Protein AF-A0A3B8MP55-F1 (afdb_monomer)

Radius of gyration: 20.53 Å; Cα contacts (8 Å, |Δi|>4): 615; chains: 1; bounding box: 55×45×61 Å

Secondary structure (DSSP, 8-state):
------S--------PPPSEEEEEETTTTEEEEEETTEEEEEE-TT-S--EEEEETTEEEEEEEEEE--SSTTTTB---SEEEEETTEEEEEE-S--STT-SEEEPP-SS---GGGHHHHGGGS-EEEPPP-EEEEEEEEPPTT-EEEEEEEEEESPPTT-EEEEEEEEESSSEEE-SS-EE-PPTT-EEE--SS-EEEEETTEEEEEES--BS---SS-TTSPPPPTTEEEEEEEEESS-EEEEEEEEEE----

Structure (mmCIF, N/CA/C/O backbone):
data_AF-A0A3B8MP55-F1
#
_entry.id   AF-A0A3B8MP55-F1
#
loop_
_atom_site.group_PDB
_a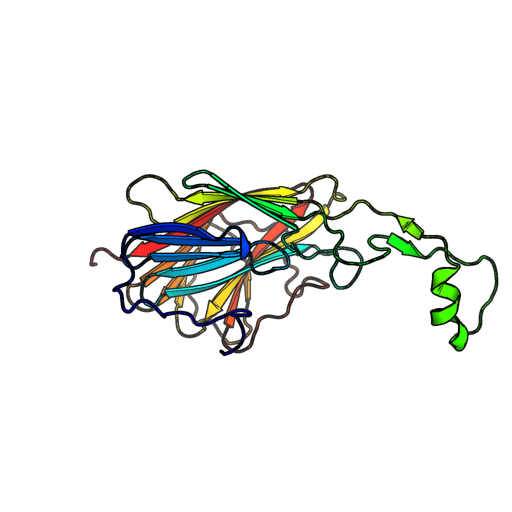tom_site.id
_atom_site.type_symbol
_atom_site.label_atom_id
_atom_site.label_alt_id
_atom_site.label_comp_id
_atom_site.label_asym_id
_atom_site.label_entity_id
_atom_site.label_seq_id
_atom_site.pdbx_PDB_ins_code
_atom_site.Cartn_x
_atom_site.Cartn_y
_atom_site.Cartn_z
_atom_site.occupancy
_atom_site.B_iso_or_equiv
_atom_site.auth_seq_id
_atom_site.auth_comp_id
_atom_site.auth_asym_id
_atom_site.auth_atom_id
_atom_site.pdbx_PDB_model_num
ATOM 1 N N . ALA A 1 1 ? 1.656 21.552 4.501 1.00 35.16 1 ALA A N 1
ATOM 2 C CA . ALA A 1 1 ? 0.431 20.866 4.037 1.00 35.16 1 ALA A CA 1
ATOM 3 C C . ALA A 1 1 ? -0.446 21.795 3.182 1.00 35.16 1 ALA A C 1
ATOM 5 O O . ALA A 1 1 ? -1.626 21.956 3.453 1.00 35.16 1 ALA A O 1
ATOM 6 N N . ALA A 1 2 ? 0.119 22.414 2.141 1.00 35.12 2 ALA A N 1
ATOM 7 C CA . ALA A 1 2 ? -0.611 23.322 1.258 1.00 35.12 2 ALA A CA 1
ATOM 8 C C . ALA A 1 2 ? -0.171 23.064 -0.186 1.00 35.12 2 ALA A C 1
ATOM 10 O O . ALA A 1 2 ? 0.899 23.517 -0.574 1.00 35.12 2 ALA A O 1
ATOM 11 N N . ALA A 1 3 ? -0.952 22.256 -0.910 1.00 35.62 3 ALA A N 1
ATOM 12 C CA . ALA A 1 3 ? -1.081 22.223 -2.375 1.00 35.62 3 ALA A CA 1
ATOM 13 C C . ALA A 1 3 ? -1.859 20.956 -2.782 1.00 35.62 3 ALA A C 1
ATOM 15 O O . ALA A 1 3 ? -1.271 19.968 -3.211 1.00 35.62 3 ALA A O 1
ATOM 16 N N . LEU A 1 4 ? -3.186 20.961 -2.616 1.00 41.56 4 LEU A N 1
ATOM 17 C CA . LEU A 1 4 ? -4.058 19.906 -3.161 1.00 41.56 4 LEU A CA 1
ATOM 18 C C . LEU A 1 4 ? -5.278 20.438 -3.926 1.00 41.56 4 LEU A C 1
ATOM 20 O O . LEU A 1 4 ? -6.100 19.647 -4.367 1.00 41.56 4 LEU A O 1
ATOM 24 N N . LEU A 1 5 ? -5.399 21.750 -4.132 1.00 41.44 5 LEU A N 1
ATOM 25 C CA . LEU A 1 5 ? -6.546 22.331 -4.828 1.00 41.44 5 LEU A CA 1
ATOM 26 C C . LEU A 1 5 ? -6.040 23.266 -5.928 1.00 41.44 5 LEU A C 1
ATOM 28 O O . LEU A 1 5 ? -5.523 24.347 -5.654 1.00 41.44 5 LEU A O 1
ATOM 32 N N . ARG A 1 6 ? -6.129 22.809 -7.180 1.00 40.88 6 ARG A N 1
ATOM 33 C CA . ARG A 1 6 ? -6.162 23.686 -8.352 1.00 40.88 6 ARG A CA 1
ATOM 34 C C . ARG A 1 6 ? -7.640 23.855 -8.702 1.00 40.88 6 ARG A C 1
ATOM 36 O O . ARG A 1 6 ? -8.302 22.845 -8.916 1.00 40.88 6 ARG A O 1
ATOM 43 N N . HIS A 1 7 ? -8.081 25.108 -8.779 1.00 41.75 7 HIS A N 1
ATOM 44 C CA . HIS A 1 7 ? -9.407 25.616 -9.169 1.00 41.75 7 HIS A CA 1
ATOM 45 C C . HIS A 1 7 ? -10.359 26.028 -8.035 1.00 41.75 7 HIS A C 1
ATOM 47 O O . HIS A 1 7 ? -10.270 25.543 -6.911 1.00 41.75 7 HIS A O 1
ATOM 53 N N . ASP A 1 8 ? -11.161 27.038 -8.385 1.00 35.78 8 ASP A N 1
ATOM 54 C CA . ASP A 1 8 ? -11.682 28.148 -7.586 1.00 35.78 8 ASP A CA 1
ATOM 55 C C . ASP A 1 8 ? -12.342 27.794 -6.249 1.00 35.78 8 ASP A C 1
ATOM 57 O O . ASP A 1 8 ? -13.197 26.916 -6.145 1.00 35.78 8 ASP A O 1
ATOM 61 N N . LEU A 1 9 ? -11.957 28.553 -5.217 1.00 43.22 9 LEU A N 1
ATOM 62 C CA . LEU A 1 9 ? -12.582 28.576 -3.895 1.00 43.22 9 LEU A CA 1
ATOM 63 C C . LEU A 1 9 ? -13.910 29.347 -3.946 1.00 43.22 9 LEU A C 1
ATOM 65 O O . LEU A 1 9 ? -14.089 30.329 -3.227 1.00 43.22 9 LEU A O 1
ATOM 69 N N . ASP A 1 10 ? -14.851 28.907 -4.775 1.00 41.44 10 ASP A N 1
ATOM 70 C CA . ASP A 1 10 ? -16.229 29.360 -4.641 1.00 41.44 10 ASP A CA 1
ATOM 71 C C . ASP A 1 10 ? -16.877 28.593 -3.484 1.00 41.44 10 ASP A C 1
ATOM 73 O O . ASP A 1 10 ? -17.177 27.405 -3.574 1.00 41.44 10 ASP A O 1
ATOM 77 N N . ALA A 1 11 ? -17.022 29.309 -2.366 1.00 43.81 11 ALA A N 1
ATOM 78 C CA . ALA A 1 11 ? -17.691 28.917 -1.130 1.00 43.81 11 ALA A CA 1
ATOM 79 C C . ALA A 1 11 ? -17.239 27.565 -0.540 1.00 43.81 11 ALA A C 1
ATOM 81 O O . ALA A 1 11 ? -17.814 26.507 -0.797 1.00 43.81 11 ALA A O 1
ATOM 82 N N . VAL A 1 12 ? -16.282 27.615 0.395 1.00 48.47 12 VAL A N 1
ATOM 83 C CA . VAL A 1 12 ? -16.170 26.564 1.417 1.00 48.47 12 VAL A CA 1
ATOM 84 C C . VAL A 1 12 ? -17.489 26.569 2.187 1.00 48.47 12 VAL A C 1
ATOM 86 O O . VAL A 1 12 ? -17.716 27.436 3.030 1.00 48.47 12 VAL A O 1
ATOM 89 N N . ALA A 1 13 ? -18.390 25.649 1.850 1.00 49.28 13 ALA A N 1
ATOM 90 C CA . ALA A 1 13 ? -19.622 25.458 2.591 1.00 49.28 13 ALA A CA 1
ATOM 91 C C . ALA A 1 13 ? -19.252 25.170 4.052 1.00 49.28 13 ALA A C 1
ATOM 93 O O . ALA A 1 13 ? -18.643 24.145 4.360 1.00 49.28 13 ALA A O 1
ATOM 94 N N . SER A 1 14 ? -19.585 26.098 4.949 1.00 50.25 14 SER A N 1
ATOM 95 C CA . SER A 1 14 ? -19.507 25.907 6.393 1.00 50.25 14 SER A CA 1
ATOM 96 C C . SER A 1 14 ? -20.616 24.937 6.806 1.00 50.25 14 SER A C 1
ATOM 98 O O . SER A 1 14 ? -21.701 25.350 7.209 1.00 50.25 14 SER A O 1
ATOM 100 N N . GLY A 1 15 ? -20.370 23.646 6.614 1.00 59.34 15 GLY A N 1
ATOM 101 C CA . GLY A 1 15 ? -21.237 22.559 7.045 1.00 59.34 15 GLY A CA 1
ATOM 102 C C . GLY A 1 15 ? -20.431 21.553 7.854 1.00 59.34 15 GLY A C 1
ATOM 103 O O . GLY A 1 15 ? -19.263 21.302 7.555 1.00 59.34 15 GLY A O 1
ATOM 104 N N . GLU A 1 16 ? -21.048 20.999 8.891 1.00 74.81 16 GLU A N 1
ATOM 105 C CA . GLU A 1 16 ? -20.493 19.866 9.627 1.00 74.81 16 GLU A CA 1
ATOM 106 C C . GLU A 1 16 ? -20.315 18.686 8.659 1.00 74.81 16 GLU A C 1
ATOM 108 O O . GLU A 1 16 ? -21.209 18.375 7.867 1.00 74.81 16 GLU A O 1
ATOM 113 N N . VAL A 1 17 ? -19.131 18.070 8.654 1.00 76.62 17 VAL A N 1
ATOM 114 C CA . VAL A 1 17 ? -18.869 16.906 7.799 1.00 76.62 17 VAL A CA 1
ATOM 115 C C . VAL A 1 17 ? -19.673 15.730 8.362 1.00 76.62 17 VAL A C 1
ATOM 117 O O . VAL A 1 17 ? -19.474 15.409 9.532 1.00 76.62 17 VAL A O 1
ATOM 120 N N . PRO A 1 18 ? -20.548 15.072 7.575 1.00 89.06 18 PRO A N 1
ATOM 121 C CA . PRO A 1 18 ? -21.346 13.955 8.073 1.00 89.06 18 PRO A CA 1
ATOM 122 C C . PRO A 1 18 ? -20.466 12.837 8.631 1.00 89.06 18 PRO A C 1
ATOM 124 O O . PRO A 1 18 ? -19.437 12.518 8.041 1.00 89.06 18 PRO A O 1
ATOM 127 N N . ASP A 1 19 ? -20.887 12.198 9.721 1.00 89.25 19 ASP A N 1
ATOM 128 C CA . ASP A 1 19 ? -20.151 11.076 10.322 1.00 89.25 19 ASP A CA 1
ATOM 129 C C . ASP A 1 19 ? -20.327 9.743 9.589 1.00 89.25 19 ASP A C 1
ATOM 131 O O . ASP A 1 19 ? -19.601 8.787 9.857 1.00 89.25 19 ASP A O 1
ATOM 135 N N . ASP A 1 20 ? -21.239 9.678 8.625 1.00 93.25 20 ASP A N 1
ATOM 136 C CA . ASP A 1 20 ? -21.437 8.515 7.771 1.00 93.25 20 ASP A CA 1
ATOM 137 C C . ASP A 1 20 ? -21.605 8.963 6.319 1.00 93.25 20 ASP A C 1
ATOM 139 O O . ASP A 1 20 ? -22.575 9.640 5.973 1.00 93.25 20 ASP A O 1
ATOM 143 N N . PHE A 1 21 ? -20.630 8.625 5.474 1.00 94.50 21 PHE A N 1
ATOM 144 C CA . PHE A 1 21 ? -20.751 8.770 4.027 1.00 94.50 21 PHE A CA 1
ATOM 145 C C . PHE A 1 21 ? -19.746 7.895 3.275 1.00 94.50 21 PHE A C 1
ATOM 147 O O . PHE A 1 21 ? -18.652 7.609 3.758 1.00 94.50 21 PHE A O 1
ATOM 154 N N . SER A 1 22 ? -20.083 7.568 2.029 1.00 95.94 22 SER A N 1
ATOM 155 C CA . SER A 1 22 ? -19.157 7.067 1.013 1.00 95.94 22 SER A CA 1
ATOM 156 C C . SER A 1 22 ? -19.317 7.936 -0.226 1.00 95.94 22 SER A C 1
ATOM 158 O O . SER A 1 22 ? -20.435 8.167 -0.692 1.00 95.94 22 SER A O 1
ATOM 160 N N . ARG A 1 23 ? -18.218 8.509 -0.719 1.00 96.31 23 ARG A N 1
ATOM 161 C CA . ARG A 1 23 ? -18.253 9.446 -1.842 1.00 96.31 23 ARG A CA 1
ATOM 162 C C . ARG A 1 23 ? -17.047 9.282 -2.745 1.00 96.31 23 ARG A C 1
ATOM 164 O O . ARG A 1 23 ? -15.905 9.451 -2.320 1.00 96.31 23 ARG A O 1
ATOM 171 N N . PHE A 1 24 ? -17.322 9.023 -4.018 1.00 97.38 24 PHE A N 1
ATOM 172 C CA . PHE A 1 24 ? -16.324 9.058 -5.074 1.00 97.38 24 PHE A CA 1
ATOM 173 C C . PHE A 1 24 ? -16.272 10.445 -5.719 1.00 97.38 24 PHE A C 1
ATOM 175 O O . PHE A 1 24 ? -17.269 10.967 -6.218 1.00 97.38 24 PHE A O 1
ATOM 182 N N . TYR A 1 25 ? -15.089 11.047 -5.704 1.00 95.81 25 TYR A N 1
ATOM 183 C CA . TYR A 1 25 ? -14.774 12.293 -6.387 1.00 95.81 25 TYR A CA 1
ATOM 184 C C . TYR A 1 25 ? -14.104 11.948 -7.716 1.00 95.81 25 TYR A C 1
ATOM 186 O O . TYR A 1 25 ? -12.879 11.874 -7.802 1.00 95.81 25 TYR A O 1
ATOM 194 N N . SER A 1 26 ? -14.916 11.713 -8.749 1.00 93.38 26 SER A N 1
ATOM 195 C CA . SER A 1 26 ? -14.463 11.192 -10.047 1.00 93.38 26 SER A CA 1
ATOM 196 C C . SER A 1 26 ? -13.405 12.060 -10.729 1.00 93.38 26 SER A C 1
ATOM 198 O O . SER A 1 26 ? -12.450 11.526 -11.283 1.00 93.38 26 SER A O 1
ATOM 200 N N . VAL A 1 27 ? -13.526 13.388 -10.628 1.00 91.94 27 VAL A N 1
ATOM 201 C CA . VAL A 1 27 ? -12.556 14.348 -11.188 1.00 91.94 27 VAL A CA 1
ATOM 202 C C . VAL A 1 27 ? -11.197 14.245 -10.496 1.00 91.94 27 VAL A C 1
ATOM 204 O O . VAL A 1 27 ? -10.163 14.330 -11.146 1.00 91.94 27 VAL A O 1
ATOM 207 N N . ASN A 1 28 ? -11.184 14.057 -9.175 1.00 91.94 28 ASN A N 1
ATOM 208 C CA . ASN A 1 28 ? -9.944 13.940 -8.407 1.00 91.94 28 ASN A CA 1
ATOM 209 C C . ASN A 1 28 ? -9.414 12.507 -8.345 1.00 91.94 28 ASN A C 1
ATOM 211 O O . ASN A 1 28 ? -8.327 12.312 -7.808 1.00 91.94 28 ASN A O 1
ATOM 215 N N . LYS A 1 29 ? -10.191 11.529 -8.831 1.00 95.44 29 LYS A N 1
ATOM 216 C CA . LYS A 1 29 ? -9.937 10.094 -8.678 1.00 95.44 29 LYS A CA 1
ATOM 217 C C . LYS A 1 29 ? -9.644 9.745 -7.216 1.00 95.44 29 LYS A C 1
ATOM 219 O O . LYS A 1 29 ? -8.618 9.166 -6.891 1.00 95.44 29 LYS A O 1
ATOM 224 N N . ILE A 1 30 ? -10.540 10.139 -6.313 1.00 96.94 30 ILE A N 1
ATOM 225 C CA . ILE A 1 30 ? -10.428 9.840 -4.879 1.00 96.94 30 ILE A CA 1
ATOM 226 C C . ILE A 1 30 ? -11.747 9.263 -4.385 1.00 96.94 30 ILE A C 1
ATOM 228 O O . ILE A 1 30 ? -12.802 9.854 -4.612 1.00 96.94 30 ILE A O 1
ATOM 232 N N . TRP A 1 31 ? -11.687 8.160 -3.648 1.00 98.19 31 TRP A N 1
ATOM 233 C CA . TRP A 1 31 ? -12.833 7.612 -2.933 1.00 98.19 31 TRP A CA 1
ATOM 234 C C . TRP A 1 31 ? -12.661 7.837 -1.434 1.00 98.19 31 TRP A C 1
ATOM 236 O O . TRP A 1 31 ? -11.656 7.443 -0.846 1.00 98.19 31 TRP A O 1
ATOM 246 N N . ARG A 1 32 ? -13.618 8.535 -0.817 1.00 97.44 32 ARG A N 1
ATOM 247 C CA . ARG A 1 32 ? -13.625 8.791 0.624 1.00 97.44 32 ARG A CA 1
ATOM 248 C C . ARG A 1 32 ? -14.767 8.068 1.297 1.00 97.44 32 ARG A C 1
ATOM 250 O O . ARG A 1 32 ? -15.905 8.159 0.845 1.00 97.44 32 ARG A O 1
ATOM 257 N N . VAL A 1 33 ? -14.451 7.452 2.425 1.00 96.81 33 VAL A N 1
ATOM 258 C CA . VAL A 1 33 ? -15.403 6.738 3.268 1.00 96.81 33 VAL A CA 1
ATOM 259 C C . VAL A 1 33 ? -15.242 7.222 4.701 1.00 96.81 33 VAL A C 1
ATOM 261 O O . VAL A 1 33 ? -14.124 7.301 5.211 1.00 96.81 33 VAL A O 1
ATOM 264 N N . ARG A 1 34 ? -16.356 7.532 5.360 1.00 95.00 34 ARG A N 1
ATOM 265 C CA . ARG A 1 34 ? -16.420 7.830 6.790 1.00 95.00 34 ARG A CA 1
ATOM 266 C C . ARG A 1 34 ? -17.495 6.974 7.451 1.00 95.00 34 ARG A C 1
ATOM 268 O O . ARG A 1 34 ? -18.590 6.828 6.906 1.00 95.00 34 ARG A O 1
ATOM 275 N N . ARG A 1 35 ? -17.148 6.389 8.599 1.00 93.38 35 ARG A N 1
ATOM 276 C CA . ARG A 1 35 ? -18.006 5.573 9.471 1.00 93.38 35 ARG A CA 1
ATOM 277 C C . ARG A 1 35 ? -17.665 5.909 10.929 1.00 93.38 35 ARG A C 1
ATOM 279 O O . ARG A 1 35 ? -16.833 5.246 11.549 1.00 93.38 35 ARG A O 1
ATOM 286 N N . GLY A 1 36 ? -18.255 6.976 11.462 1.00 91.19 36 GLY A N 1
ATOM 287 C CA . GLY A 1 36 ? -17.963 7.511 12.794 1.00 91.19 36 GLY A CA 1
ATOM 288 C C . GLY A 1 36 ? -16.483 7.900 12.950 1.00 91.19 36 GLY A C 1
ATOM 289 O O . GLY A 1 36 ? -16.013 8.784 12.228 1.00 91.19 36 GLY A O 1
ATOM 290 N N . PRO A 1 37 ? -15.718 7.257 13.858 1.00 90.25 37 PRO A N 1
ATOM 291 C CA . PRO A 1 37 ? -14.300 7.566 14.062 1.00 90.25 37 PRO A CA 1
ATOM 292 C C . PRO A 1 37 ? -13.405 7.112 12.902 1.00 90.25 37 PRO A C 1
ATOM 294 O O . PRO A 1 37 ? -12.255 7.548 12.823 1.00 90.25 37 PRO A O 1
ATOM 297 N N . VAL A 1 38 ? -13.914 6.250 12.013 1.00 94.69 38 VAL A N 1
ATOM 298 C CA . VAL A 1 38 ? -13.162 5.725 10.874 1.00 94.69 38 VAL A CA 1
ATOM 299 C C . VAL A 1 38 ? -13.308 6.656 9.681 1.00 94.69 38 VAL A C 1
ATOM 301 O O . VAL A 1 38 ? -14.419 6.947 9.244 1.00 94.69 38 VAL A O 1
ATOM 304 N N . SER A 1 39 ? -12.183 7.102 9.132 1.00 96.25 39 SER A N 1
ATOM 305 C CA . SER A 1 39 ? -12.109 7.921 7.925 1.00 96.25 39 SER A CA 1
ATOM 306 C C . SER A 1 39 ? -11.018 7.382 7.011 1.00 96.25 39 SER A C 1
ATOM 308 O O . SER A 1 39 ? -9.840 7.418 7.359 1.00 96.25 39 SER A O 1
ATOM 310 N N . ALA A 1 40 ? -11.402 6.928 5.826 1.00 97.94 40 ALA A N 1
ATOM 311 C CA . ALA A 1 40 ? -10.509 6.360 4.832 1.00 97.94 40 ALA A CA 1
ATOM 312 C C . ALA A 1 40 ? -10.525 7.170 3.536 1.00 97.94 40 ALA A C 1
ATOM 314 O O . ALA A 1 40 ? -11.544 7.736 3.132 1.00 97.94 40 ALA A O 1
ATOM 315 N N . THR A 1 41 ? -9.368 7.246 2.886 1.00 98.44 41 THR A N 1
ATOM 316 C CA . THR A 1 41 ? -9.217 7.822 1.550 1.00 98.44 41 THR A CA 1
ATOM 317 C C . THR A 1 41 ? -8.445 6.843 0.684 1.00 98.44 41 THR A C 1
ATOM 319 O O . THR A 1 41 ? -7.270 6.592 0.941 1.00 98.44 41 THR A O 1
ATOM 322 N N . VAL A 1 42 ? -9.108 6.321 -0.345 1.00 98.56 42 VAL A N 1
ATOM 323 C CA . VAL A 1 42 ? -8.477 5.572 -1.430 1.00 98.56 42 VAL A CA 1
ATOM 324 C C . VAL A 1 42 ? -8.095 6.554 -2.527 1.00 98.56 42 VAL A C 1
ATOM 326 O O . VAL A 1 42 ? -8.909 7.386 -2.946 1.00 98.56 42 VAL A O 1
ATOM 329 N N . PHE A 1 43 ? -6.849 6.476 -2.976 1.00 97.88 43 PHE A N 1
ATOM 330 C CA . PHE A 1 43 ? -6.320 7.374 -3.992 1.00 97.88 43 PHE A CA 1
ATOM 331 C C . PHE A 1 43 ? -6.216 6.676 -5.343 1.00 97.88 43 PHE A C 1
ATOM 333 O O . PHE A 1 43 ? -5.792 5.528 -5.426 1.00 97.88 43 PHE A O 1
ATOM 340 N N . GLY A 1 44 ? -6.595 7.397 -6.392 1.00 94.38 44 GLY A N 1
ATOM 341 C CA . GLY A 1 44 ? -6.573 6.933 -7.768 1.00 94.38 44 GLY A CA 1
ATOM 342 C C . GLY A 1 44 ? -5.420 7.520 -8.579 1.00 94.38 44 GLY A C 1
ATOM 343 O O . GLY A 1 44 ? -4.316 7.699 -8.069 1.00 94.38 44 GLY A O 1
ATOM 344 N N . GLU A 1 45 ? -5.698 7.806 -9.849 1.00 92.81 45 GLU A N 1
ATOM 345 C CA . GLU A 1 45 ? -4.743 8.144 -10.912 1.00 92.81 45 GLU A CA 1
ATOM 346 C C . GLU A 1 45 ? -3.479 8.917 -10.470 1.00 92.81 45 GLU A C 1
ATOM 348 O O . GLU A 1 45 ? -3.526 9.987 -9.850 1.00 92.81 45 GLU A O 1
ATOM 353 N N . GLY A 1 46 ? -2.317 8.364 -10.821 1.00 90.88 46 GLY A N 1
ATOM 354 C CA . GLY A 1 46 ? -1.000 8.952 -10.585 1.00 90.88 46 GLY A CA 1
ATOM 355 C C . GLY A 1 46 ? -0.470 8.817 -9.155 1.00 90.88 46 GLY A C 1
ATOM 356 O O . GLY A 1 46 ? 0.562 9.413 -8.839 1.00 90.88 46 GLY A O 1
ATOM 357 N N . LYS A 1 47 ? -1.155 8.084 -8.269 1.00 93.88 47 LYS A N 1
ATOM 358 C CA . LYS A 1 47 ? -0.742 7.896 -6.869 1.00 93.88 47 LYS A CA 1
ATOM 359 C C . LYS A 1 47 ? -0.148 6.511 -6.632 1.00 93.88 47 LYS A C 1
ATOM 361 O O . LYS A 1 47 ? -0.618 5.520 -7.175 1.00 93.88 47 LYS A O 1
ATOM 366 N N . GLU A 1 48 ? 0.884 6.468 -5.789 1.00 94.38 48 GLU A N 1
ATOM 367 C CA . GLU A 1 48 ? 1.515 5.232 -5.291 1.00 94.38 48 GLU A CA 1
ATOM 368 C C . GLU A 1 48 ? 1.055 4.877 -3.864 1.00 94.38 48 GLU A C 1
ATOM 370 O O . GLU A 1 48 ? 1.278 3.767 -3.390 1.00 94.38 48 GLU A O 1
ATOM 375 N N . ASN A 1 49 ? 0.454 5.832 -3.145 1.00 96.81 49 ASN A N 1
ATOM 376 C CA . ASN A 1 49 ? -0.224 5.574 -1.877 1.00 96.81 49 ASN A CA 1
ATOM 377 C C . ASN A 1 49 ? -1.666 5.184 -2.185 1.00 96.81 49 ASN A C 1
ATOM 379 O O . ASN A 1 49 ? -2.401 6.021 -2.693 1.00 96.81 49 ASN A O 1
ATOM 383 N N . LEU A 1 50 ? -2.058 3.953 -1.884 1.00 98.25 50 LEU A N 1
ATOM 384 C CA . LEU A 1 50 ? -3.374 3.417 -2.217 1.00 98.25 50 LEU A CA 1
ATOM 385 C C . LEU A 1 50 ? -4.427 3.788 -1.171 1.00 98.25 50 LEU A C 1
ATOM 387 O O . LEU A 1 50 ? -5.572 4.039 -1.532 1.00 98.25 50 LEU A O 1
ATOM 391 N N . LEU A 1 51 ? -4.048 3.851 0.110 1.00 98.56 51 LEU A N 1
ATOM 392 C CA . LEU A 1 51 ? -4.969 4.087 1.222 1.00 98.56 51 LEU A CA 1
ATOM 393 C C . LEU A 1 51 ? -4.311 4.926 2.324 1.00 98.56 51 LEU A C 1
ATOM 395 O O . LEU A 1 51 ? -3.236 4.587 2.820 1.00 98.56 51 LEU A O 1
ATOM 399 N N . THR A 1 52 ? -5.029 5.946 2.793 1.00 98.50 52 THR A N 1
ATOM 400 C CA . THR A 1 52 ? -4.896 6.442 4.171 1.00 98.50 52 THR A CA 1
ATOM 401 C C . THR A 1 52 ? -6.124 6.048 4.977 1.00 98.50 52 THR A C 1
ATOM 403 O O . THR A 1 52 ? -7.246 6.074 4.465 1.00 98.50 52 THR A O 1
ATOM 406 N N . LEU A 1 53 ? -5.930 5.696 6.247 1.00 98.44 53 LEU A N 1
ATOM 407 C CA . LEU A 1 53 ? -7.022 5.359 7.156 1.00 98.44 53 LEU A CA 1
ATOM 408 C C . LEU A 1 53 ? -6.753 5.948 8.534 1.00 98.44 53 LEU A C 1
ATOM 410 O O . LEU A 1 53 ? -5.674 5.785 9.093 1.00 98.44 53 LEU A O 1
ATOM 414 N N . VAL A 1 54 ? -7.754 6.615 9.087 1.00 97.38 54 VAL A N 1
ATOM 415 C CA . VAL A 1 54 ? -7.757 7.134 10.452 1.00 97.38 54 VAL A CA 1
ATOM 416 C C . VAL A 1 54 ? -8.866 6.426 11.215 1.00 97.38 54 VAL A C 1
ATOM 418 O O . VAL A 1 54 ? -9.968 6.292 10.693 1.00 97.38 54 VAL A O 1
ATOM 421 N N . ASN A 1 55 ? -8.574 5.985 12.432 1.00 95.19 55 ASN A N 1
ATOM 422 C CA . ASN A 1 55 ? -9.529 5.486 13.414 1.00 95.19 55 ASN A CA 1
ATOM 423 C C . ASN A 1 55 ? -9.230 6.187 14.741 1.00 95.19 55 ASN A C 1
ATOM 425 O O . ASN A 1 55 ? -8.278 5.815 15.423 1.00 95.19 55 ASN A O 1
ATOM 429 N N . GLY A 1 56 ? -9.980 7.242 15.069 1.00 92.62 56 GLY A N 1
ATOM 430 C CA . GLY A 1 56 ? -9.671 8.078 16.232 1.00 92.62 56 GLY A CA 1
ATOM 431 C C . GLY A 1 56 ? -8.251 8.655 16.145 1.00 92.62 56 GLY A C 1
ATOM 432 O O . GLY A 1 56 ? -7.949 9.443 15.250 1.00 92.62 56 GLY A O 1
ATOM 433 N N . THR A 1 57 ? -7.379 8.251 17.066 1.00 93.44 57 THR A N 1
ATOM 434 C CA . THR A 1 57 ? -5.956 8.625 17.116 1.00 93.44 57 THR A CA 1
ATOM 435 C C . THR A 1 57 ? -5.036 7.684 16.333 1.00 93.44 57 THR A C 1
ATOM 437 O O . THR A 1 57 ? -3.916 8.070 15.992 1.00 93.44 57 THR A O 1
ATOM 440 N N . ALA A 1 58 ? -5.490 6.475 15.992 1.00 96.44 58 ALA A N 1
ATOM 441 C CA . ALA A 1 58 ? -4.715 5.543 15.185 1.00 96.44 58 ALA A CA 1
ATOM 442 C C . ALA A 1 58 ? -4.765 5.939 13.704 1.00 96.44 58 ALA A C 1
ATOM 444 O O . ALA A 1 58 ? -5.837 6.151 13.140 1.00 96.44 58 ALA A O 1
ATOM 445 N N . THR A 1 59 ? -3.599 6.030 13.061 1.00 97.38 59 THR A N 1
ATOM 446 C CA . THR A 1 59 ? -3.486 6.444 11.654 1.00 97.38 59 THR A CA 1
ATOM 447 C C . THR A 1 59 ? -2.606 5.482 10.866 1.00 97.38 59 THR A C 1
ATOM 449 O O . THR A 1 59 ? -1.429 5.330 11.175 1.00 97.38 59 THR A O 1
ATOM 452 N N . LEU A 1 60 ? -3.156 4.895 9.805 1.00 98.50 60 LEU A N 1
ATOM 453 C CA . LEU A 1 60 ? -2.404 4.335 8.688 1.00 98.50 60 LEU A CA 1
ATOM 454 C C . LEU A 1 60 ? -2.122 5.474 7.706 1.00 98.50 60 LEU A C 1
ATOM 456 O O . LEU A 1 60 ? -3.026 5.979 7.033 1.00 98.50 60 LEU A O 1
ATOM 460 N N . HIS A 1 61 ? -0.863 5.897 7.656 1.00 98.00 61 HIS A N 1
ATOM 461 C CA . HIS A 1 61 ? -0.425 7.006 6.819 1.00 98.00 61 HIS A CA 1
ATOM 462 C C . HIS A 1 61 ? -0.340 6.612 5.346 1.00 98.00 61 HIS A C 1
ATOM 464 O O . HIS A 1 61 ? -0.693 7.400 4.466 1.00 98.00 61 HIS A O 1
ATOM 470 N N . ARG A 1 62 ? 0.131 5.395 5.075 1.00 98.25 62 ARG A N 1
ATOM 471 C CA . ARG A 1 62 ? 0.352 4.927 3.712 1.00 98.25 62 ARG A CA 1
ATOM 472 C C . ARG A 1 62 ? 0.172 3.426 3.608 1.00 98.25 62 ARG A C 1
ATOM 474 O O . ARG A 1 62 ? 0.732 2.685 4.410 1.00 98.25 62 ARG A O 1
ATOM 481 N N . LEU A 1 63 ? -0.541 3.000 2.574 1.00 98.56 63 LEU A N 1
ATOM 482 C CA . LEU A 1 63 ? -0.518 1.639 2.050 1.00 98.56 63 LEU A CA 1
ATOM 483 C C . LEU A 1 63 ? 0.049 1.709 0.639 1.00 98.56 63 LEU A C 1
ATOM 485 O O . LEU A 1 63 ? -0.461 2.468 -0.181 1.00 98.56 63 LEU A O 1
ATOM 489 N N . ALA A 1 64 ? 1.088 0.942 0.335 1.00 97.81 64 ALA A N 1
ATOM 490 C CA . ALA A 1 64 ? 1.629 0.892 -1.018 1.00 97.81 64 ALA A CA 1
ATOM 491 C C . ALA A 1 64 ? 2.177 -0.492 -1.368 1.00 97.81 64 ALA A C 1
ATOM 493 O O . ALA A 1 64 ? 2.447 -1.317 -0.494 1.00 97.81 64 ALA A O 1
ATOM 494 N N . ILE A 1 65 ? 2.330 -0.731 -2.670 1.00 97.12 65 ILE A N 1
ATOM 495 C CA . ILE A 1 65 ? 2.793 -2.003 -3.224 1.00 97.12 65 ILE A CA 1
ATOM 496 C C . ILE A 1 65 ? 4.013 -1.747 -4.109 1.00 97.12 65 ILE A C 1
ATOM 498 O O . ILE A 1 65 ? 4.059 -0.787 -4.885 1.00 97.12 65 ILE A O 1
ATOM 502 N N . SER A 1 66 ? 5.043 -2.579 -3.976 1.00 94.94 66 SER A N 1
ATOM 503 C CA . SER A 1 66 ? 6.278 -2.460 -4.753 1.00 94.94 66 SER A CA 1
ATOM 504 C C . SER A 1 66 ? 6.872 -3.814 -5.109 1.00 94.94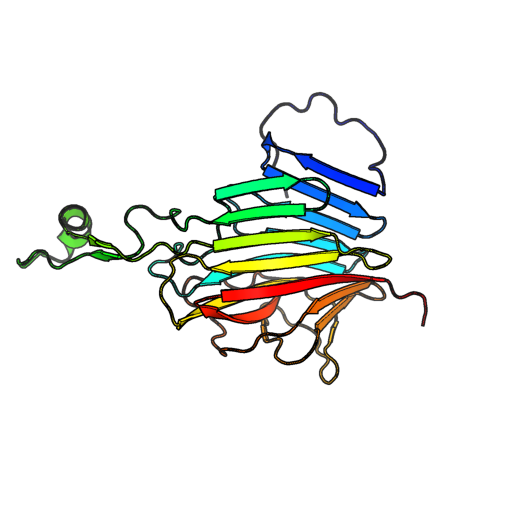 66 SER A C 1
ATOM 506 O O . SER A 1 66 ? 6.943 -4.711 -4.279 1.00 94.94 66 SER A O 1
ATOM 508 N N . HIS A 1 67 ? 7.375 -3.912 -6.333 1.00 93.31 67 HIS A N 1
ATOM 509 C CA . HIS A 1 67 ? 8.056 -5.058 -6.917 1.00 93.31 67 HIS A CA 1
ATOM 510 C C . HIS A 1 67 ? 9.533 -4.731 -7.142 1.00 93.31 67 HIS A C 1
ATOM 512 O O . HIS A 1 67 ? 9.897 -3.597 -7.474 1.00 93.31 67 HIS A O 1
ATOM 518 N N . THR A 1 68 ? 10.389 -5.747 -7.091 1.00 90.69 68 THR A N 1
ATOM 519 C CA . THR A 1 68 ? 11.789 -5.671 -7.552 1.00 90.69 68 THR A CA 1
ATOM 520 C C . THR A 1 68 ? 11.888 -5.687 -9.077 1.00 90.69 68 THR A C 1
ATOM 522 O O . THR A 1 68 ? 12.527 -6.545 -9.676 1.00 90.69 68 THR A O 1
ATOM 525 N N . TYR A 1 69 ? 11.252 -4.719 -9.734 1.00 85.00 69 TYR A N 1
ATOM 526 C CA . TYR A 1 69 ? 11.142 -4.699 -11.190 1.00 85.00 69 TYR A CA 1
ATOM 527 C C . TYR A 1 69 ? 12.131 -3.738 -11.870 1.00 85.00 69 TYR A C 1
ATOM 529 O O . TYR A 1 69 ? 12.722 -2.851 -11.246 1.00 85.00 69 TYR A O 1
ATOM 537 N N . PHE A 1 70 ? 12.356 -3.952 -13.167 1.00 77.94 70 PHE A N 1
ATOM 538 C CA . PHE A 1 70 ? 13.461 -3.373 -13.942 1.00 77.94 70 PHE A CA 1
ATOM 539 C C . PHE A 1 70 ? 13.376 -1.848 -14.117 1.00 77.94 70 PHE A C 1
ATOM 541 O O . PHE A 1 70 ? 12.730 -1.377 -15.049 1.00 77.94 70 PHE A O 1
ATOM 548 N N . SER A 1 71 ? 14.164 -1.103 -13.325 1.00 70.50 71 SER A N 1
ATOM 549 C CA . SER A 1 71 ? 14.279 0.376 -13.258 1.00 70.50 71 SER A CA 1
ATOM 550 C C . SER A 1 71 ? 13.582 0.980 -12.030 1.00 70.50 71 SER A C 1
ATOM 552 O O . SER A 1 71 ? 12.728 0.359 -11.410 1.00 70.50 71 SER A O 1
ATOM 554 N N . LYS A 1 72 ? 13.975 2.208 -11.658 1.00 68.56 72 LYS A N 1
ATOM 555 C CA . LYS A 1 72 ? 13.657 2.858 -10.370 1.00 68.56 72 LYS A CA 1
ATOM 556 C C . LYS A 1 72 ? 12.156 2.991 -10.061 1.00 68.56 72 LYS A C 1
ATOM 558 O O . LYS A 1 72 ? 11.810 3.125 -8.896 1.00 68.56 72 LYS A O 1
ATOM 563 N N . LEU A 1 73 ? 11.281 2.957 -11.065 1.00 76.81 73 LEU A N 1
ATOM 564 C CA . LEU A 1 73 ? 9.854 3.257 -10.886 1.00 76.81 73 LEU A CA 1
ATOM 565 C C . LEU A 1 73 ? 8.909 2.213 -11.500 1.00 76.81 73 LEU A C 1
ATOM 567 O O . LEU A 1 73 ? 7.724 2.235 -11.218 1.00 76.81 73 LEU A O 1
ATOM 571 N N . THR A 1 74 ? 9.402 1.263 -12.297 1.00 82.00 74 THR A N 1
ATOM 572 C CA . THR A 1 74 ? 8.532 0.295 -13.000 1.00 82.00 74 THR A CA 1
ATOM 573 C C . THR A 1 74 ? 7.928 -0.772 -12.101 1.00 82.00 74 THR A C 1
ATOM 575 O O . THR A 1 74 ? 7.038 -1.489 -12.531 1.00 82.00 74 THR A O 1
ATOM 578 N N . GLY A 1 75 ? 8.487 -0.962 -10.906 1.00 86.25 75 GLY A N 1
ATOM 579 C CA . GLY A 1 75 ? 7.992 -1.948 -9.951 1.00 86.25 75 GLY A CA 1
ATOM 580 C C . GLY A 1 75 ? 6.960 -1.388 -8.983 1.00 86.25 75 GLY A C 1
ATOM 581 O O . GLY A 1 75 ? 6.411 -2.143 -8.192 1.00 86.25 75 GLY A O 1
ATOM 582 N N . ARG A 1 76 ? 6.706 -0.081 -8.986 1.00 91.31 76 ARG A N 1
ATOM 583 C CA . ARG A 1 76 ? 5.768 0.534 -8.047 1.00 91.31 76 ARG A CA 1
ATOM 584 C C . ARG A 1 76 ? 4.355 0.378 -8.584 1.00 91.31 76 ARG A C 1
ATOM 586 O O . ARG A 1 76 ? 4.141 0.574 -9.776 1.00 91.31 76 ARG A O 1
ATOM 593 N N . PHE A 1 77 ? 3.411 0.043 -7.711 1.00 94.31 77 PHE A N 1
ATOM 594 C CA . PHE A 1 77 ? 2.002 0.119 -8.074 1.00 94.31 77 PHE A CA 1
ATOM 595 C C . PHE A 1 77 ? 1.612 1.597 -8.107 1.00 94.31 77 PHE A C 1
ATOM 597 O O . PHE A 1 77 ? 1.395 2.216 -7.065 1.00 94.31 77 PHE A O 1
ATOM 604 N N . GLN A 1 78 ? 1.576 2.164 -9.307 1.00 94.31 78 GLN A N 1
ATOM 605 C CA . GLN A 1 78 ? 1.029 3.486 -9.561 1.00 94.31 78 GLN A CA 1
ATOM 606 C C . GLN A 1 78 ? -0.364 3.285 -10.140 1.00 94.31 78 GLN A C 1
ATOM 608 O O . GLN A 1 78 ? -0.525 2.545 -11.104 1.00 94.31 78 GLN A O 1
ATOM 613 N N . VAL A 1 79 ? -1.370 3.919 -9.548 1.00 96.06 79 VAL A N 1
ATOM 614 C CA . VAL A 1 79 ? -2.736 3.772 -10.047 1.00 96.06 79 VAL A CA 1
ATOM 615 C C . VAL A 1 79 ? -2.853 4.468 -11.402 1.00 96.06 79 VAL A C 1
ATOM 617 O O . VAL A 1 79 ? -2.642 5.678 -11.491 1.00 96.06 79 VAL A O 1
ATOM 620 N N . ASP A 1 80 ? -3.205 3.716 -12.437 1.00 95.44 80 ASP A N 1
ATOM 621 C CA . ASP A 1 80 ? -3.542 4.225 -13.768 1.00 95.44 80 ASP A CA 1
ATOM 622 C C . ASP A 1 80 ? -5.053 4.459 -13.898 1.00 95.44 80 ASP A C 1
ATOM 624 O O . ASP A 1 80 ? -5.471 5.440 -14.508 1.00 95.44 80 ASP A O 1
ATOM 628 N N . ASP A 1 81 ? -5.880 3.626 -13.257 1.00 95.88 81 ASP A N 1
ATOM 629 C CA . ASP A 1 81 ? -7.321 3.871 -13.159 1.00 95.88 81 ASP A CA 1
ATOM 630 C C . ASP A 1 81 ? -7.910 3.479 -11.799 1.00 95.88 81 ASP A C 1
ATOM 632 O O . ASP A 1 81 ? -7.455 2.545 -11.136 1.00 95.88 81 ASP A O 1
ATOM 636 N N . LEU A 1 82 ? -8.941 4.231 -11.407 1.00 97.75 82 LEU A N 1
ATOM 637 C CA . LEU A 1 82 ? -9.793 3.981 -10.251 1.00 97.75 82 LEU A CA 1
ATOM 638 C C . LEU A 1 82 ? -11.256 4.082 -10.690 1.00 97.75 82 LEU A C 1
ATOM 640 O O . LEU A 1 82 ? -11.704 5.146 -11.144 1.00 97.75 82 LEU A O 1
ATOM 644 N N . SER A 1 83 ? -12.000 3.006 -10.447 1.00 97.44 83 SER A N 1
ATOM 645 C CA . SER A 1 83 ? -13.460 2.965 -10.521 1.00 97.44 83 SER A CA 1
ATOM 646 C C . SER A 1 83 ? -14.056 2.580 -9.166 1.00 97.44 83 SER A C 1
ATOM 648 O O . SER A 1 83 ? -13.408 1.917 -8.361 1.00 97.44 83 SER A O 1
ATOM 650 N N . VAL A 1 84 ? -15.270 3.058 -8.887 1.00 97.75 84 VAL A N 1
ATOM 651 C CA . VAL A 1 84 ? -15.981 2.824 -7.623 1.00 97.75 84 VAL A CA 1
ATOM 652 C C . VAL A 1 84 ? -17.407 2.413 -7.944 1.00 97.75 84 VAL A C 1
ATOM 654 O O . VAL A 1 84 ? -18.078 3.106 -8.712 1.00 97.75 84 VAL A O 1
ATOM 657 N N . ASP A 1 85 ? -17.863 1.331 -7.326 1.00 96.00 85 ASP A N 1
ATOM 658 C CA . ASP A 1 85 ? -19.242 0.861 -7.377 1.00 96.00 85 ASP A CA 1
ATOM 659 C C . ASP A 1 85 ? -19.731 0.574 -5.954 1.00 96.00 85 ASP A C 1
ATOM 661 O O . ASP A 1 85 ? -19.224 -0.308 -5.264 1.00 96.00 85 ASP A O 1
ATOM 665 N N . GLY A 1 86 ? -20.685 1.377 -5.478 1.00 92.62 86 GLY A N 1
ATOM 666 C CA . GLY A 1 86 ? -21.223 1.268 -4.123 1.00 92.62 86 GLY A CA 1
ATOM 667 C C . GLY A 1 86 ? -20.154 1.344 -3.023 1.00 92.62 86 GLY A C 1
ATOM 668 O O . GLY A 1 86 ? -19.608 2.413 -2.739 1.00 92.62 86 GLY A O 1
ATOM 669 N N . ASN A 1 87 ? -19.922 0.208 -2.365 1.00 94.62 87 ASN A N 1
ATOM 670 C CA . ASN A 1 87 ? -18.981 0.009 -1.260 1.00 94.62 87 ASN A CA 1
ATOM 671 C C . ASN A 1 87 ? -17.653 -0.632 -1.705 1.00 94.62 87 ASN A C 1
ATOM 673 O O . ASN A 1 87 ? -16.892 -1.098 -0.854 1.00 94.62 87 ASN A O 1
ATOM 677 N N . ALA A 1 88 ? -17.389 -0.673 -3.013 1.00 97.69 88 ALA A N 1
ATOM 678 C CA . ALA A 1 88 ? -16.199 -1.270 -3.591 1.00 97.69 88 ALA A CA 1
ATOM 679 C C . ALA A 1 88 ? -15.475 -0.314 -4.548 1.00 97.69 88 ALA A C 1
ATOM 681 O O . ALA A 1 88 ? -16.082 0.538 -5.200 1.00 97.69 88 ALA A O 1
ATOM 682 N N . ALA A 1 89 ? -14.161 -0.479 -4.656 1.00 98.31 89 ALA A N 1
ATOM 683 C CA . ALA A 1 89 ? -13.308 0.214 -5.603 1.00 98.31 89 ALA A CA 1
ATOM 684 C C . ALA A 1 89 ? -12.365 -0.760 -6.306 1.00 98.31 89 ALA A C 1
ATOM 686 O O . ALA A 1 89 ? -11.826 -1.669 -5.68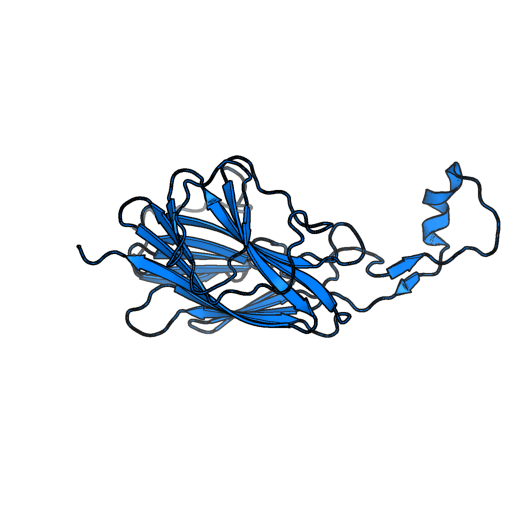3 1.00 98.31 89 ALA A O 1
ATOM 687 N N . HIS A 1 90 ? -12.119 -0.515 -7.587 1.00 98.56 90 HIS A N 1
ATOM 688 C CA . HIS A 1 90 ? -11.158 -1.254 -8.394 1.00 98.56 90 HIS A CA 1
ATOM 689 C C . HIS A 1 90 ? -10.018 -0.324 -8.799 1.00 98.56 90 HIS A C 1
ATOM 691 O O . HIS A 1 90 ? -10.248 0.696 -9.460 1.00 98.56 90 HIS A O 1
ATOM 697 N N . LEU A 1 91 ? -8.797 -0.678 -8.401 1.00 98.50 91 LEU A N 1
ATOM 698 C CA . LEU A 1 91 ? -7.565 -0.010 -8.807 1.00 98.50 91 LEU A CA 1
ATOM 699 C C . LEU A 1 91 ? -6.829 -0.856 -9.842 1.00 98.50 91 LEU A C 1
ATOM 701 O O . LEU A 1 91 ? -6.625 -2.054 -9.635 1.00 98.50 91 LEU A O 1
ATOM 705 N N . MET A 1 92 ? -6.336 -0.214 -10.896 1.00 97.44 92 MET A N 1
ATOM 706 C CA . MET A 1 92 ? -5.502 -0.849 -11.915 1.00 97.44 92 MET A CA 1
ATOM 707 C C . MET A 1 92 ? -4.160 -0.129 -12.045 1.00 97.44 92 MET A C 1
ATOM 709 O O . MET A 1 92 ? -4.113 1.100 -12.056 1.00 97.44 92 MET A O 1
ATOM 713 N N . SER A 1 93 ? -3.082 -0.904 -12.161 1.00 95.44 93 SER A N 1
ATOM 714 C CA . SER A 1 93 ? -1.737 -0.447 -12.519 1.00 95.44 93 SER A CA 1
ATOM 715 C C . SER A 1 93 ? -1.308 -1.171 -13.792 1.00 95.44 93 SER A C 1
ATOM 717 O O . SER A 1 93 ? -1.272 -2.400 -13.825 1.00 95.44 93 SER A O 1
ATOM 719 N N . GLU A 1 94 ? -0.948 -0.420 -14.827 1.00 93.25 94 GLU A N 1
ATOM 720 C CA . GLU A 1 94 ? -0.455 -0.907 -16.120 1.00 93.25 94 GLU A CA 1
ATOM 721 C C . GLU A 1 94 ? 1.070 -1.069 -16.137 1.00 93.25 94 GLU A C 1
ATOM 723 O O . GLU A 1 94 ? 1.630 -1.673 -17.050 1.00 93.25 94 GLU A O 1
ATOM 728 N N . GLY A 1 95 ? 1.778 -0.519 -15.144 1.00 88.19 95 GLY A N 1
ATOM 729 C CA . GLY A 1 95 ? 3.241 -0.586 -15.063 1.00 88.19 95 GLY A CA 1
ATOM 730 C C . GLY A 1 95 ? 3.964 0.238 -16.142 1.00 88.19 95 GLY A C 1
ATOM 731 O O . GLY A 1 95 ? 5.165 0.060 -16.362 1.00 88.19 95 GLY A O 1
ATOM 732 N N . THR A 1 96 ? 3.257 1.153 -16.813 1.00 86.25 96 THR A N 1
ATOM 733 C CA . THR A 1 96 ? 3.751 1.958 -17.945 1.00 86.25 96 THR A CA 1
ATOM 734 C C . THR A 1 96 ? 4.362 3.302 -17.544 1.00 86.25 96 THR A C 1
ATOM 736 O O . THR A 1 96 ? 4.759 4.077 -18.414 1.00 86.25 96 THR A O 1
ATOM 739 N N . GLY A 1 97 ? 4.499 3.584 -16.244 1.00 75.88 97 GLY A N 1
ATOM 740 C CA . GLY A 1 97 ? 4.952 4.881 -15.715 1.00 75.88 97 GLY A CA 1
ATOM 741 C C . GLY A 1 97 ? 6.373 5.311 -16.113 1.00 75.88 97 GLY A C 1
ATOM 742 O O . GLY A 1 97 ? 6.780 6.439 -15.838 1.00 75.88 97 GLY A O 1
ATOM 743 N N . VAL A 1 98 ? 7.150 4.447 -16.780 1.00 80.81 98 VAL A N 1
ATOM 744 C CA . VAL A 1 98 ? 8.493 4.770 -17.278 1.00 80.81 98 VAL A CA 1
ATOM 745 C C . VAL A 1 98 ? 8.608 4.467 -18.765 1.00 80.81 98 VAL A C 1
ATOM 747 O O . VAL A 1 98 ? 8.563 3.312 -19.192 1.00 80.81 98 VAL A O 1
ATOM 750 N N . LEU A 1 99 ? 8.866 5.513 -19.552 1.00 75.31 99 LEU A N 1
ATOM 751 C CA . LEU A 1 99 ? 9.101 5.391 -20.987 1.00 75.31 99 LEU A CA 1
ATOM 752 C C . LEU A 1 99 ? 10.250 4.411 -21.280 1.00 75.31 99 LEU A C 1
ATOM 754 O O . LEU A 1 99 ? 11.314 4.462 -20.660 1.00 75.31 99 LEU A O 1
ATOM 758 N N . ASN A 1 100 ? 10.048 3.541 -22.271 1.00 76.62 100 ASN A N 1
ATOM 759 C CA . ASN A 1 100 ? 11.028 2.547 -22.731 1.00 76.62 100 ASN A CA 1
ATOM 760 C C . ASN A 1 100 ? 11.471 1.508 -21.688 1.00 76.62 100 ASN A C 1
ATOM 762 O O . ASN A 1 100 ? 12.498 0.850 -21.856 1.00 76.62 100 ASN A O 1
ATOM 766 N N . ARG A 1 101 ? 10.678 1.320 -20.635 1.00 85.75 101 ARG A N 1
ATOM 767 C CA . ARG A 1 101 ? 10.838 0.257 -19.643 1.00 85.75 101 ARG A CA 1
ATOM 768 C C . ARG A 1 101 ? 9.514 -0.505 -19.494 1.00 85.75 101 ARG A C 1
ATOM 770 O O . ARG A 1 101 ? 8.494 0.021 -19.935 1.00 85.75 101 ARG A O 1
ATOM 777 N N . PRO A 1 102 ? 9.518 -1.716 -18.914 1.00 89.25 102 PRO A N 1
ATOM 778 C CA . PRO A 1 102 ? 10.670 -2.514 -18.485 1.00 89.25 102 PRO A CA 1
ATOM 779 C C . PRO A 1 102 ? 11.379 -3.191 -19.667 1.00 89.25 102 PRO A C 1
ATOM 781 O O . PRO A 1 102 ? 10.796 -3.452 -20.720 1.00 89.25 102 PRO A O 1
ATOM 784 N N . GLY A 1 103 ? 12.677 -3.443 -19.505 1.00 87.94 103 GLY A N 1
ATOM 785 C CA . GLY A 1 103 ? 13.494 -4.060 -20.545 1.00 87.94 103 GLY A CA 1
ATOM 786 C C . GLY A 1 103 ? 14.967 -3.690 -20.461 1.00 87.94 103 GLY A C 1
ATOM 787 O O . GLY A 1 103 ? 15.363 -2.857 -19.641 1.00 87.94 103 GLY A O 1
ATOM 788 N N . TYR A 1 104 ? 15.757 -4.293 -21.343 1.00 86.75 104 TYR A N 1
ATOM 789 C CA . TYR A 1 104 ? 17.202 -4.112 -21.439 1.00 86.75 104 TYR A CA 1
ATOM 790 C C . TYR A 1 104 ? 17.590 -3.525 -22.788 1.00 86.75 104 TYR A C 1
ATOM 792 O O . TYR A 1 104 ? 17.210 -4.058 -23.832 1.00 86.75 104 TYR A O 1
ATOM 800 N N . GLU A 1 105 ? 18.376 -2.451 -22.765 1.00 88.12 105 GLU A N 1
ATOM 801 C CA . GLU A 1 105 ? 19.006 -1.942 -23.974 1.00 88.12 105 GLU A CA 1
ATOM 802 C C . GLU A 1 105 ? 20.055 -2.940 -24.481 1.00 88.12 105 GLU A C 1
ATOM 804 O O . GLU A 1 105 ? 20.967 -3.337 -23.750 1.00 88.12 105 GLU A O 1
ATOM 809 N N . GLN A 1 106 ? 19.938 -3.332 -25.743 1.00 90.25 106 GLN A N 1
ATOM 810 C CA . GLN A 1 106 ? 20.840 -4.270 -26.392 1.00 90.25 106 GLN A CA 1
ATOM 811 C C . GLN A 1 106 ? 22.193 -3.612 -26.730 1.00 90.25 106 GLN A C 1
ATOM 813 O O . GLN A 1 106 ? 22.325 -2.376 -26.757 1.00 90.25 106 GLN A O 1
ATOM 818 N N . PRO A 1 107 ? 23.248 -4.415 -26.953 1.00 90.50 107 PRO A N 1
ATOM 819 C CA . PRO A 1 107 ? 24.512 -3.919 -27.483 1.00 90.50 107 PRO A CA 1
ATOM 820 C C . PRO A 1 107 ? 24.336 -3.315 -28.883 1.00 90.50 107 PRO A C 1
ATOM 822 O O . PRO A 1 107 ? 23.601 -3.847 -29.703 1.00 90.50 107 PRO A O 1
ATOM 825 N N . LEU A 1 108 ? 25.086 -2.253 -29.191 1.00 91.06 108 LEU A N 1
ATOM 826 C CA . LEU A 1 108 ? 25.079 -1.611 -30.519 1.00 91.06 108 LEU A CA 1
ATOM 827 C C . LEU A 1 108 ? 25.873 -2.386 -31.583 1.00 91.06 108 LEU A C 1
ATOM 829 O O . LEU A 1 108 ? 25.962 -1.947 -32.724 1.00 91.06 108 LEU A O 1
ATOM 833 N N . GLY A 1 109 ? 26.552 -3.472 -31.200 1.00 92.38 109 GLY A N 1
ATOM 834 C CA . GLY A 1 109 ? 27.442 -4.223 -32.093 1.00 92.38 109 GLY A CA 1
ATOM 835 C C . GLY A 1 109 ? 28.723 -3.482 -32.507 1.00 92.38 109 GLY A C 1
ATOM 836 O O . GLY A 1 109 ? 29.498 -4.011 -33.296 1.00 92.38 109 GLY A O 1
ATOM 837 N N . ARG A 1 110 ? 28.980 -2.284 -31.964 1.00 93.94 110 ARG A N 1
ATOM 838 C CA . ARG A 1 110 ? 30.198 -1.492 -32.192 1.00 93.94 110 ARG A CA 1
ATOM 839 C C . ARG A 1 110 ? 30.712 -0.858 -30.894 1.00 93.94 110 ARG A C 1
ATOM 841 O O . ARG A 1 110 ? 29.900 -0.576 -30.007 1.00 93.94 110 ARG A O 1
ATOM 848 N N . PRO A 1 111 ? 32.027 -0.604 -30.772 1.00 92.81 111 PRO A N 1
ATOM 849 C CA . PRO A 1 111 ? 32.565 0.199 -29.681 1.00 92.81 111 PRO A CA 1
ATOM 850 C C . PRO A 1 111 ? 31.995 1.619 -29.718 1.00 92.81 111 PRO A C 1
ATOM 852 O O . PRO A 1 111 ? 31.798 2.185 -30.794 1.00 92.81 111 PRO A O 1
ATOM 855 N N . ILE A 1 112 ? 31.763 2.184 -28.537 1.00 93.25 112 ILE A N 1
ATOM 856 C CA . ILE A 1 112 ? 31.420 3.595 -28.342 1.00 93.25 112 ILE A CA 1
ATOM 857 C C . ILE A 1 112 ? 32.215 4.137 -27.160 1.00 93.25 112 ILE A C 1
ATOM 859 O O . ILE A 1 112 ? 32.536 3.389 -26.228 1.00 93.25 112 ILE A O 1
ATOM 863 N N . LEU A 1 113 ? 32.516 5.429 -27.190 1.00 94.31 113 LEU A N 1
ATOM 864 C CA . LEU A 1 113 ? 33.149 6.114 -26.072 1.00 94.31 113 LEU A CA 1
ATOM 865 C C . LEU A 1 113 ? 32.146 6.293 -24.925 1.00 94.31 113 LEU A C 1
ATOM 867 O O . LEU A 1 113 ? 30.928 6.269 -25.118 1.00 94.31 113 LEU A O 1
ATOM 871 N N . ARG A 1 114 ? 32.648 6.457 -23.698 1.00 91.50 114 ARG A N 1
ATOM 872 C CA . ARG A 1 114 ? 31.795 6.585 -22.503 1.00 91.50 114 ARG A CA 1
ATOM 873 C C . ARG A 1 114 ? 30.907 7.825 -22.575 1.00 91.50 114 ARG A C 1
ATOM 875 O O . ARG A 1 114 ? 29.757 7.795 -22.145 1.00 91.50 114 ARG A O 1
ATOM 882 N N . GLU A 1 115 ? 31.449 8.898 -23.128 1.00 95.56 115 GLU A N 1
ATOM 883 C CA . GLU A 1 115 ? 30.813 10.199 -23.301 1.00 95.56 115 GLU A CA 1
ATOM 884 C C . GLU A 1 115 ? 29.594 10.108 -24.237 1.00 95.56 115 GLU A C 1
ATOM 886 O O . GLU A 1 115 ? 28.650 10.885 -24.110 1.00 95.56 115 GLU A O 1
ATOM 891 N N . GLU A 1 116 ? 29.570 9.109 -25.124 1.00 92.25 116 GLU A N 1
ATOM 892 C CA . GLU A 1 116 ? 28.519 8.890 -26.123 1.00 92.25 116 GLU A CA 1
ATOM 893 C C . GLU A 1 116 ? 27.355 8.038 -25.590 1.00 92.25 116 GLU A C 1
ATOM 895 O O . GLU A 1 116 ? 26.297 7.976 -26.216 1.00 92.25 116 GLU A O 1
ATOM 900 N N . TRP A 1 117 ? 27.492 7.399 -24.418 1.00 88.00 117 TRP A N 1
ATOM 901 C CA . TRP A 1 117 ? 26.504 6.440 -23.894 1.00 88.00 117 TRP A CA 1
ATOM 902 C C . TRP A 1 117 ? 25.085 7.005 -23.795 1.00 88.00 117 TRP A C 1
ATOM 904 O O . TRP A 1 117 ? 24.119 6.287 -24.050 1.00 88.00 117 TRP A O 1
ATOM 914 N N . GLY A 1 118 ? 24.954 8.277 -23.407 1.00 86.81 118 GLY A N 1
ATOM 915 C CA . GLY A 1 118 ? 23.658 8.943 -23.284 1.00 86.81 118 GLY A CA 1
ATOM 916 C C . GLY A 1 118 ? 22.975 9.151 -24.635 1.00 86.81 118 GLY A C 1
ATOM 917 O O . GLY A 1 118 ? 21.804 8.804 -24.782 1.00 86.81 118 GLY A O 1
ATOM 918 N N . ALA A 1 119 ? 23.715 9.671 -25.619 1.00 88.81 119 ALA A N 1
ATOM 919 C CA . ALA A 1 119 ? 23.206 9.940 -26.963 1.00 88.81 119 ALA A CA 1
ATOM 920 C C . ALA A 1 119 ? 22.864 8.643 -27.711 1.00 88.81 119 ALA A C 1
ATOM 922 O O . ALA A 1 119 ? 21.822 8.538 -28.353 1.00 88.81 119 ALA A O 1
ATOM 923 N N . GLU A 1 120 ? 23.701 7.618 -27.555 1.00 90.25 120 GLU A N 1
ATOM 924 C CA . GLU A 1 120 ? 23.549 6.339 -28.250 1.00 90.25 120 GLU A CA 1
ATOM 925 C C . GLU A 1 120 ? 22.440 5.451 -27.676 1.00 90.25 120 GLU A C 1
ATOM 927 O O . GLU A 1 120 ? 22.071 4.443 -28.274 1.00 90.25 120 GLU A O 1
ATOM 932 N N . LYS A 1 121 ? 21.868 5.814 -26.524 1.00 85.31 121 LYS A N 1
ATOM 933 C CA . LYS A 1 121 ? 20.771 5.065 -25.903 1.00 85.31 121 LYS A CA 1
ATOM 934 C C . LYS A 1 121 ? 19.546 4.957 -26.815 1.00 85.31 121 LYS A C 1
ATOM 936 O O . LYS A 1 121 ? 18.888 3.924 -26.810 1.00 85.31 121 LYS A O 1
ATOM 941 N N . ALA A 1 122 ? 19.260 6.000 -27.598 1.00 85.44 122 ALA A N 1
ATOM 942 C CA . ALA A 1 122 ? 18.145 6.021 -28.548 1.00 85.44 122 ALA A CA 1
ATOM 943 C C . ALA A 1 122 ? 18.348 5.068 -29.739 1.00 85.44 122 ALA A C 1
ATOM 945 O O . ALA A 1 122 ? 17.372 4.660 -30.358 1.00 85.44 122 ALA A O 1
ATOM 946 N N . ASN A 1 123 ? 19.597 4.692 -30.027 1.00 88.44 123 ASN A N 1
ATOM 947 C CA . ASN A 1 123 ? 19.957 3.796 -31.126 1.00 88.44 123 ASN A CA 1
ATOM 948 C C . ASN A 1 123 ? 20.041 2.329 -30.687 1.00 88.44 123 ASN A C 1
ATOM 950 O O . ASN A 1 123 ? 20.373 1.463 -31.492 1.00 88.44 123 ASN A O 1
ATOM 954 N N . ARG A 1 124 ? 19.806 2.042 -29.402 1.00 88.56 124 ARG A N 1
ATOM 955 C CA . ARG A 1 124 ? 19.808 0.678 -28.882 1.00 88.56 124 ARG A CA 1
ATOM 956 C C . ARG A 1 124 ? 18.426 0.077 -29.029 1.00 88.56 124 ARG A C 1
ATOM 958 O O . ARG A 1 124 ? 17.457 0.608 -28.484 1.00 88.56 124 ARG A O 1
ATOM 965 N N . ASP A 1 125 ? 18.371 -1.086 -29.661 1.00 89.81 125 ASP A N 1
ATOM 966 C CA . ASP A 1 125 ? 17.200 -1.944 -29.565 1.00 89.81 125 ASP A CA 1
ATOM 967 C C . ASP A 1 125 ? 16.924 -2.281 -28.098 1.00 89.81 125 ASP A C 1
ATOM 969 O O . ASP A 1 125 ? 17.835 -2.375 -27.271 1.00 89.81 125 ASP A O 1
ATOM 973 N N . VAL A 1 126 ? 15.652 -2.461 -27.755 1.00 87.75 126 VAL A N 1
ATOM 974 C CA . VAL A 1 126 ? 15.242 -2.779 -26.387 1.00 87.75 126 VAL A CA 1
ATOM 975 C C . VAL A 1 126 ? 14.613 -4.158 -26.377 1.00 87.75 126 VAL A C 1
ATOM 977 O O . VAL A 1 126 ? 13.554 -4.364 -26.967 1.00 87.75 126 VAL A O 1
ATOM 980 N N . TYR A 1 127 ? 15.228 -5.086 -25.645 1.00 89.69 127 TYR A N 1
ATOM 981 C CA . TYR A 1 127 ? 14.554 -6.322 -25.270 1.00 89.69 127 TYR A CA 1
ATOM 982 C C . TYR A 1 127 ? 13.509 -5.992 -24.212 1.00 89.69 127 TYR A C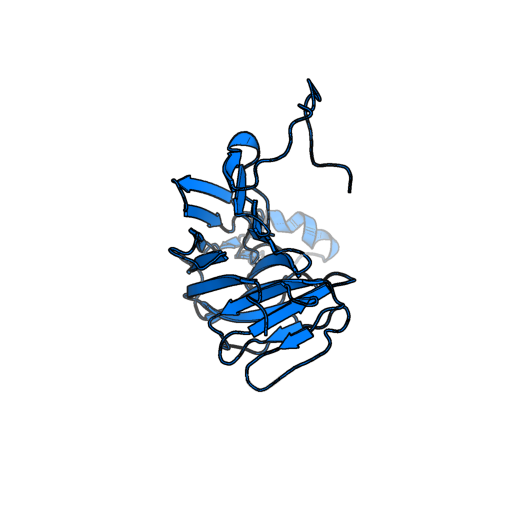 1
ATOM 984 O O . TYR A 1 127 ? 13.848 -5.626 -23.082 1.00 89.69 127 TYR A O 1
ATOM 992 N N . ARG A 1 128 ? 12.240 -6.049 -24.613 1.00 89.56 128 ARG A N 1
ATOM 993 C CA . ARG A 1 128 ? 11.103 -5.701 -23.766 1.00 89.56 128 ARG A CA 1
ATOM 994 C C . ARG A 1 128 ? 10.774 -6.850 -22.834 1.00 89.56 128 ARG A C 1
ATOM 996 O O . ARG A 1 128 ? 10.764 -8.009 -23.236 1.00 89.56 128 ARG A O 1
ATOM 1003 N N . LEU A 1 129 ? 10.485 -6.490 -21.595 1.00 90.56 129 LEU A N 1
ATOM 1004 C CA . LEU A 1 129 ? 9.925 -7.402 -20.612 1.00 90.56 129 LEU A CA 1
ATOM 1005 C C . LEU A 1 129 ? 8.434 -7.101 -20.447 1.00 90.56 129 LEU A C 1
ATOM 1007 O O . LEU A 1 129 ? 8.007 -5.992 -20.788 1.00 90.56 129 LEU A O 1
ATOM 1011 N N . PRO A 1 130 ? 7.645 -8.055 -19.931 1.00 92.06 130 PRO A N 1
ATOM 1012 C CA . PRO A 1 130 ? 6.253 -7.792 -19.597 1.00 92.06 130 PRO A CA 1
ATOM 1013 C C . PRO A 1 130 ? 6.136 -6.634 -18.604 1.00 92.06 130 PRO A C 1
ATOM 1015 O O . PRO A 1 130 ? 7.035 -6.419 -17.788 1.00 92.06 130 PRO A O 1
ATOM 1018 N N . TYR A 1 131 ? 5.054 -5.867 -18.665 1.00 91.75 131 TYR A N 1
ATOM 1019 C CA . TYR A 1 131 ? 4.806 -4.803 -17.694 1.00 91.75 131 TYR A CA 1
ATOM 1020 C C . TYR A 1 131 ? 4.410 -5.383 -16.332 1.00 91.75 131 TYR A C 1
ATOM 1022 O O . TYR A 1 131 ? 3.833 -6.463 -16.264 1.00 91.75 131 TYR A O 1
ATOM 1030 N N . ALA A 1 132 ? 4.702 -4.667 -15.242 1.00 91.38 132 ALA A N 1
ATOM 1031 C CA . ALA A 1 132 ? 4.250 -5.052 -13.904 1.00 91.38 132 ALA A CA 1
ATOM 1032 C C . ALA A 1 132 ? 2.773 -4.676 -13.713 1.00 91.38 132 ALA A C 1
ATOM 1034 O O . ALA A 1 132 ? 2.450 -3.774 -12.934 1.00 91.38 132 ALA A O 1
ATOM 1035 N N . ARG A 1 133 ? 1.887 -5.316 -14.483 1.00 94.31 133 ARG A N 1
ATOM 1036 C CA . ARG A 1 133 ? 0.455 -5.058 -14.380 1.00 94.31 133 ARG A CA 1
ATOM 1037 C C . ARG A 1 133 ? -0.105 -5.712 -13.133 1.00 94.31 133 ARG A C 1
ATOM 1039 O O . ARG A 1 133 ? 0.291 -6.817 -12.766 1.00 94.31 133 ARG A O 1
ATOM 1046 N N . ALA A 1 134 ? -1.053 -5.043 -12.499 1.00 96.81 134 ALA A N 1
ATOM 1047 C CA . ALA A 1 134 ? -1.754 -5.599 -11.359 1.00 96.81 134 ALA A CA 1
ATOM 1048 C C . ALA A 1 134 ? -3.073 -4.872 -11.097 1.00 96.81 134 ALA A C 1
ATOM 1050 O O . ALA A 1 134 ? -3.281 -3.743 -11.548 1.00 96.81 134 ALA A O 1
ATOM 1051 N N . THR A 1 135 ? -3.944 -5.516 -10.328 1.00 98.44 135 THR A N 1
ATOM 1052 C CA . THR A 1 135 ? -5.189 -4.927 -9.835 1.00 98.44 135 THR A CA 1
ATOM 1053 C C . THR A 1 135 ? -5.308 -5.073 -8.329 1.00 98.44 135 THR A C 1
ATOM 1055 O O . THR A 1 135 ? -4.806 -6.040 -7.757 1.00 98.44 135 THR A O 1
ATOM 1058 N N . VAL A 1 136 ? -5.972 -4.107 -7.699 1.00 98.75 136 VAL A N 1
ATOM 1059 C CA . VAL A 1 136 ? -6.382 -4.175 -6.295 1.00 98.75 136 VAL A CA 1
ATOM 1060 C C . VAL A 1 136 ? -7.874 -3.882 -6.230 1.00 98.75 136 VAL A C 1
ATOM 1062 O O . VAL A 1 136 ? -8.289 -2.750 -6.477 1.00 98.75 136 VAL A O 1
ATOM 1065 N N . ASP A 1 137 ? -8.661 -4.893 -5.887 1.00 98.81 137 ASP A N 1
ATOM 1066 C CA . ASP A 1 137 ? -10.063 -4.720 -5.516 1.00 98.81 137 ASP A CA 1
ATOM 1067 C C . ASP A 1 137 ? -10.146 -4.396 -4.026 1.00 98.81 137 ASP A C 1
ATOM 1069 O O . ASP A 1 137 ? -9.491 -5.037 -3.206 1.00 98.81 137 ASP A O 1
ATOM 1073 N N . ILE A 1 138 ? -10.917 -3.373 -3.674 1.00 98.62 138 ILE A N 1
ATOM 1074 C CA . ILE A 1 138 ? -11.078 -2.871 -2.310 1.00 98.62 138 ILE A CA 1
ATOM 1075 C C . ILE A 1 138 ? -12.561 -2.884 -1.982 1.00 98.62 138 ILE A C 1
ATOM 1077 O O . ILE A 1 138 ? -13.333 -2.242 -2.683 1.00 98.62 138 ILE A O 1
ATOM 1081 N N . GLU A 1 139 ? -12.962 -3.536 -0.900 1.00 98.25 139 GLU A N 1
ATOM 1082 C CA . GLU A 1 139 ? -14.360 -3.589 -0.463 1.00 98.25 139 GLU A CA 1
ATOM 1083 C C . GLU A 1 139 ? -14.470 -3.211 1.015 1.00 98.25 139 GLU A C 1
ATOM 1085 O O . GLU A 1 139 ? -13.678 -3.676 1.838 1.00 98.25 139 GLU A O 1
ATOM 1090 N N . GLU A 1 140 ? -15.436 -2.359 1.376 1.00 97.12 140 GLU A N 1
ATOM 1091 C CA . GLU A 1 140 ? -15.768 -2.134 2.789 1.00 97.12 140 GLU A CA 1
ATOM 1092 C C . GLU A 1 140 ? -16.199 -3.456 3.445 1.00 97.12 140 GLU A C 1
ATOM 1094 O O . GLU A 1 140 ? -17.054 -4.169 2.921 1.00 97.12 140 GLU A O 1
ATOM 1099 N N . LEU A 1 141 ? -15.646 -3.767 4.620 1.00 95.31 141 LEU A N 1
ATOM 1100 C CA . LEU A 1 141 ? -16.001 -4.990 5.342 1.00 95.31 141 LEU A CA 1
ATOM 1101 C C . LEU A 1 141 ? -17.483 -4.982 5.763 1.00 95.31 141 LEU A C 1
ATOM 1103 O O . LEU A 1 141 ? -17.970 -3.966 6.271 1.00 95.31 141 LEU A O 1
ATOM 1107 N N . PRO A 1 142 ? -18.206 -6.108 5.612 1.00 86.25 142 PRO A N 1
ATOM 1108 C CA . PRO A 1 142 ? -19.606 -6.190 6.000 1.00 86.25 142 PRO A CA 1
ATOM 1109 C C . PRO A 1 142 ? -19.789 -6.261 7.526 1.00 86.25 142 PRO A C 1
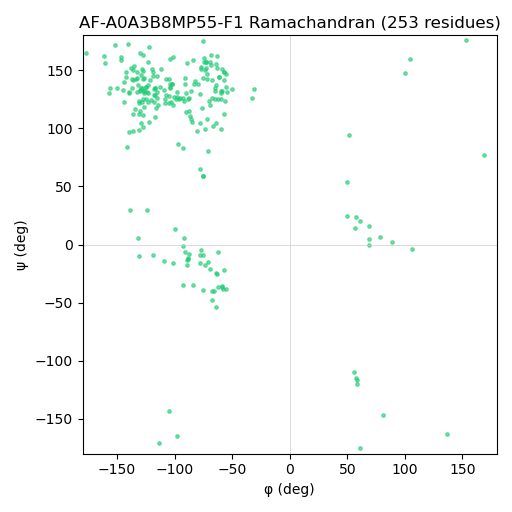ATOM 1111 O O . PRO A 1 142 ? -18.933 -6.729 8.277 1.00 86.25 142 PRO A O 1
ATOM 1114 N N . GLY A 1 143 ? -20.980 -5.876 7.994 1.00 78.50 143 GLY A N 1
ATOM 1115 C CA . GLY A 1 143 ? -21.409 -6.095 9.378 1.00 78.50 143 GLY A CA 1
ATOM 1116 C C . GLY A 1 143 ? -20.870 -5.068 10.393 1.00 78.50 143 GLY A C 1
ATOM 1117 O O . GLY A 1 143 ? -20.789 -3.873 10.092 1.00 78.50 143 GLY A O 1
ATOM 1118 N N . PRO A 1 144 ? -20.600 -5.478 11.650 1.00 78.06 144 PRO A N 1
ATOM 1119 C CA . PRO A 1 144 ? -20.147 -4.561 12.698 1.00 78.06 144 PRO A CA 1
ATOM 1120 C C . PRO A 1 144 ? -18.664 -4.198 12.569 1.00 78.06 144 PRO A C 1
ATOM 1122 O O . PRO A 1 144 ? -18.228 -3.227 13.186 1.00 78.06 144 PRO A O 1
ATOM 1125 N N . GLU A 1 145 ? -17.893 -4.954 11.783 1.00 81.12 145 GLU A N 1
ATOM 1126 C CA . GLU A 1 145 ? -16.500 -4.621 11.507 1.00 81.12 145 GLU A CA 1
ATOM 1127 C C . GLU A 1 145 ? -16.414 -3.289 10.751 1.00 81.12 145 GLU A C 1
ATOM 1129 O O . GLU A 1 145 ? -17.338 -2.859 10.054 1.00 81.12 145 GLU A O 1
ATOM 1134 N N . ARG A 1 146 ? -15.304 -2.582 10.937 1.00 92.44 146 ARG A N 1
ATOM 1135 C CA . ARG A 1 146 ? -14.992 -1.360 10.200 1.00 92.44 146 ARG A CA 1
ATOM 1136 C C . ARG A 1 146 ? -13.641 -1.555 9.548 1.00 92.44 146 ARG A C 1
ATOM 1138 O O . ARG A 1 146 ? -12.720 -2.045 10.195 1.00 92.44 146 ARG A O 1
ATOM 1145 N N . GLY A 1 147 ? -13.511 -1.174 8.286 1.00 95.88 147 GLY A N 1
ATOM 1146 C CA . GLY A 1 147 ? -12.285 -1.380 7.526 1.00 95.88 147 GLY A CA 1
ATOM 1147 C C . GLY A 1 147 ? -12.563 -1.880 6.121 1.00 95.88 147 GLY A C 1
ATOM 1148 O O . GLY A 1 147 ? -13.687 -1.776 5.632 1.00 95.88 147 GLY A O 1
ATOM 1149 N N . PHE A 1 148 ? -11.525 -2.418 5.495 1.00 98.25 148 PHE A N 1
ATOM 1150 C CA . PHE A 1 148 ? -11.549 -2.811 4.094 1.00 98.25 148 PHE A CA 1
ATOM 1151 C C . PHE A 1 148 ? -10.884 -4.167 3.901 1.00 98.25 148 PHE A C 1
ATOM 1153 O O . PHE A 1 148 ? -9.867 -4.459 4.537 1.00 98.25 148 PHE A O 1
ATOM 1160 N N . GLN A 1 149 ? -11.447 -4.965 3.003 1.00 98.56 149 GLN A N 1
ATOM 1161 C CA . GLN A 1 149 ? -10.771 -6.087 2.375 1.00 98.56 149 GLN A CA 1
ATOM 1162 C C . GLN A 1 149 ? -10.107 -5.606 1.087 1.00 98.56 149 GLN A C 1
ATOM 1164 O O . GLN A 1 149 ? -10.651 -4.772 0.371 1.00 98.56 149 GLN A O 1
ATOM 1169 N N . PHE A 1 150 ? -8.936 -6.154 0.805 1.00 98.81 150 PHE A N 1
ATOM 1170 C CA . PHE A 1 150 ? -8.142 -5.911 -0.382 1.00 98.81 150 PHE A CA 1
ATOM 1171 C C . PHE A 1 150 ? -7.877 -7.245 -1.058 1.00 98.81 150 PHE A C 1
ATOM 1173 O O . PHE A 1 150 ? -7.417 -8.177 -0.400 1.00 98.81 150 PHE A O 1
ATOM 1180 N N . HIS A 1 151 ? -8.112 -7.332 -2.359 1.00 98.81 151 HIS A N 1
ATOM 1181 C CA . HIS A 1 151 ? -7.719 -8.464 -3.185 1.00 98.81 151 HIS A CA 1
ATOM 1182 C C . HIS A 1 151 ? -6.725 -7.984 -4.235 1.00 98.81 151 HIS A C 1
ATOM 1184 O O . HIS A 1 151 ? -7.057 -7.198 -5.117 1.00 98.81 151 HIS A O 1
ATOM 1190 N N . TYR A 1 152 ? -5.474 -8.403 -4.075 1.00 98.75 152 TYR A N 1
ATOM 1191 C CA . TYR A 1 152 ? -4.356 -8.004 -4.909 1.00 98.75 152 TYR A CA 1
ATOM 1192 C C . TYR A 1 152 ? -3.992 -9.123 -5.882 1.00 98.75 152 TYR A C 1
ATOM 1194 O O . TYR A 1 152 ? -3.657 -10.231 -5.459 1.00 98.75 152 TYR A O 1
ATOM 1202 N N . VAL A 1 153 ? -4.017 -8.812 -7.179 1.00 98.56 153 VAL A N 1
ATOM 1203 C CA . VAL A 1 153 ? -3.706 -9.762 -8.250 1.00 98.56 153 VAL A CA 1
ATOM 1204 C C . VAL A 1 153 ? -2.655 -9.178 -9.183 1.00 98.56 153 VAL A C 1
ATOM 1206 O O . VAL A 1 153 ? -2.870 -8.125 -9.785 1.00 98.56 153 VAL A O 1
ATOM 1209 N N . SER A 1 154 ? -1.530 -9.873 -9.355 1.00 97.12 154 SER A N 1
ATOM 1210 C CA . SER A 1 154 ? -0.562 -9.537 -10.405 1.00 97.12 154 SER A CA 1
ATOM 1211 C C . SER A 1 154 ? -0.992 -10.130 -11.748 1.00 97.12 154 SER A C 1
ATOM 1213 O O . SER A 1 154 ? -1.439 -11.275 -11.793 1.00 97.12 154 SER A O 1
ATOM 1215 N N . LYS A 1 155 ? -0.806 -9.399 -12.848 1.00 93.50 155 LYS A N 1
ATOM 1216 C CA . LYS A 1 155 ? -1.210 -9.807 -14.200 1.00 93.50 155 LYS A CA 1
ATOM 1217 C C . LYS A 1 155 ? -0.021 -9.725 -15.145 1.00 93.50 155 LYS A C 1
ATOM 1219 O O . LYS A 1 155 ? 0.663 -8.709 -15.177 1.00 93.50 155 LYS A O 1
ATOM 1224 N N . ASP A 1 156 ? 0.207 -10.777 -15.924 1.00 86.44 156 ASP A N 1
ATOM 1225 C CA . ASP A 1 156 ? 1.233 -10.823 -16.976 1.00 86.44 156 ASP A CA 1
ATOM 1226 C C . ASP A 1 156 ? 2.642 -10.366 -16.534 1.00 86.44 156 ASP A C 1
ATOM 1228 O O . ASP A 1 156 ? 3.431 -9.911 -17.357 1.00 86.44 156 ASP A O 1
ATOM 1232 N N . ILE A 1 157 ? 2.967 -10.454 -15.243 1.00 90.06 157 ILE A N 1
ATOM 1233 C CA . ILE A 1 157 ? 4.295 -10.145 -14.703 1.00 90.06 157 ILE A CA 1
ATOM 1234 C C . ILE A 1 157 ? 5.162 -11.411 -14.736 1.00 90.06 157 ILE A C 1
ATOM 1236 O O . ILE A 1 157 ? 4.637 -12.520 -14.754 1.00 90.06 157 ILE A O 1
ATOM 1240 N N . LEU A 1 158 ? 6.490 -11.259 -14.752 1.00 92.69 158 LEU A N 1
ATOM 1241 C CA . LEU A 1 158 ? 7.400 -12.403 -14.606 1.00 92.69 158 LEU A CA 1
ATOM 1242 C C . LEU A 1 158 ? 7.168 -13.136 -13.278 1.00 92.69 158 LEU A C 1
ATOM 1244 O O . LEU A 1 158 ? 6.824 -12.495 -12.285 1.00 92.69 158 LEU A O 1
ATOM 1248 N N . ASP A 1 159 ? 7.436 -14.438 -13.256 1.00 94.31 159 ASP A N 1
ATOM 1249 C CA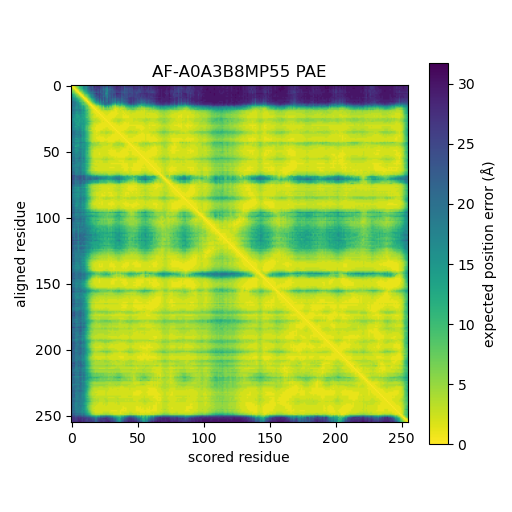 . ASP A 1 159 ? 7.397 -15.268 -12.049 1.00 94.31 159 ASP A CA 1
ATOM 1250 C C . ASP A 1 159 ? 8.545 -14.927 -11.079 1.00 94.31 159 ASP A C 1
ATOM 1252 O O . ASP A 1 159 ? 9.580 -14.378 -11.473 1.00 94.31 159 ASP A O 1
ATOM 1256 N N . ASP A 1 160 ? 8.347 -15.254 -9.800 1.00 94.94 160 ASP A N 1
ATOM 1257 C CA . ASP A 1 160 ? 9.313 -15.131 -8.701 1.00 94.94 160 ASP A CA 1
ATOM 1258 C C . ASP A 1 160 ? 9.860 -13.708 -8.465 1.00 94.94 160 ASP A C 1
ATOM 1260 O O . ASP A 1 160 ? 10.923 -13.499 -7.866 1.00 94.94 160 ASP A O 1
ATOM 1264 N N . VAL A 1 161 ? 9.118 -12.682 -8.887 1.00 94.25 161 VAL A N 1
ATOM 1265 C CA . VAL A 1 161 ? 9.446 -11.284 -8.604 1.00 94.25 161 VAL A CA 1
ATOM 1266 C C . VAL A 1 161 ? 9.089 -10.970 -7.158 1.00 94.25 161 VAL A C 1
ATOM 1268 O O . VAL A 1 161 ? 7.927 -10.967 -6.748 1.00 94.25 161 VAL A O 1
ATOM 1271 N N . THR A 1 162 ? 10.114 -10.624 -6.381 1.00 96.25 162 THR A N 1
ATOM 1272 C CA . THR A 1 162 ? 9.958 -10.187 -4.993 1.00 96.25 162 THR A CA 1
ATOM 1273 C C . THR A 1 162 ? 9.079 -8.946 -4.914 1.00 96.25 162 THR A C 1
ATOM 1275 O O . THR A 1 162 ? 9.404 -7.921 -5.528 1.00 96.25 162 THR A O 1
ATOM 1278 N N . THR A 1 163 ? 8.019 -9.036 -4.113 1.00 96.69 163 THR A N 1
ATOM 1279 C CA . THR A 1 163 ? 6.972 -8.023 -3.990 1.00 96.69 163 THR A CA 1
ATOM 1280 C C . THR A 1 163 ? 6.646 -7.752 -2.529 1.00 96.69 163 THR A C 1
ATOM 1282 O O . THR A 1 163 ? 6.627 -8.656 -1.702 1.00 96.69 163 THR A O 1
ATOM 1285 N N . GLN A 1 164 ? 6.381 -6.493 -2.196 1.00 97.75 164 GLN A N 1
ATOM 1286 C CA . GLN A 1 164 ? 5.981 -6.075 -0.860 1.00 97.75 164 GLN A CA 1
ATOM 1287 C C . GLN A 1 164 ? 4.698 -5.268 -0.914 1.00 97.75 164 GLN A C 1
ATOM 1289 O O . GLN A 1 164 ? 4.620 -4.294 -1.664 1.00 97.75 164 GLN A O 1
ATOM 1294 N N . ILE A 1 165 ? 3.753 -5.626 -0.051 1.00 98.38 165 ILE A N 1
ATOM 1295 C CA . ILE A 1 165 ? 2.706 -4.714 0.409 1.00 98.38 165 ILE A CA 1
ATOM 1296 C C . ILE A 1 165 ? 3.216 -4.132 1.722 1.00 98.38 165 ILE A C 1
ATOM 1298 O O . ILE A 1 165 ? 3.609 -4.882 2.620 1.00 98.38 165 ILE A O 1
ATOM 1302 N N . PHE A 1 166 ? 3.257 -2.809 1.837 1.00 97.56 166 PHE A N 1
ATOM 1303 C CA . PHE A 1 166 ? 3.738 -2.163 3.047 1.00 97.56 166 PHE A CA 1
ATOM 1304 C C . PHE A 1 166 ? 2.785 -1.103 3.581 1.00 97.56 166 PHE A C 1
ATOM 1306 O O . PHE A 1 166 ? 2.116 -0.391 2.831 1.00 97.56 166 PHE A O 1
ATOM 1313 N N . PHE A 1 167 ? 2.770 -1.014 4.907 1.00 98.62 167 PHE A N 1
ATOM 1314 C CA . PHE A 1 167 ? 1.887 -0.174 5.700 1.00 98.62 167 PHE A CA 1
ATOM 1315 C C . PHE A 1 167 ? 2.744 0.723 6.573 1.00 98.62 167 PHE A C 1
ATOM 1317 O O . PHE A 1 167 ? 3.561 0.221 7.345 1.00 98.62 167 PHE A O 1
ATOM 1324 N N . GLU A 1 168 ? 2.578 2.033 6.458 1.00 98.50 168 GLU A N 1
ATOM 1325 C CA . GLU A 1 168 ? 3.336 2.987 7.258 1.00 98.50 168 GLU A CA 1
ATOM 1326 C C . GLU A 1 168 ? 2.447 3.646 8.299 1.00 98.50 168 GLU A C 1
ATOM 1328 O O . GLU A 1 168 ? 1.411 4.239 7.987 1.00 98.50 168 GLU A O 1
ATOM 1333 N N . PHE A 1 169 ? 2.884 3.553 9.547 1.00 98.50 169 PHE A N 1
ATOM 1334 C CA . PHE A 1 169 ? 2.235 4.142 10.705 1.00 98.50 169 PHE A CA 1
ATOM 1335 C C . PHE A 1 169 ? 3.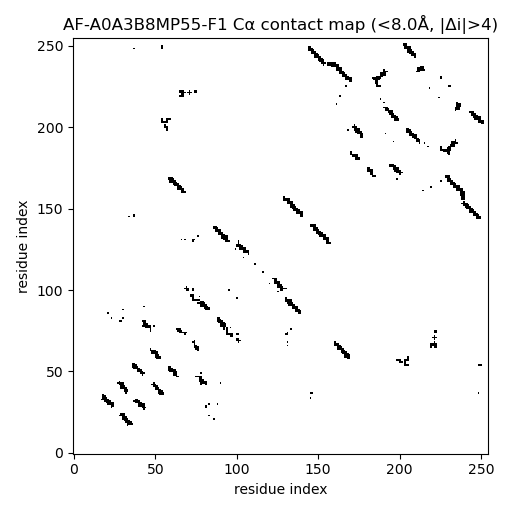150 5.201 11.313 1.00 98.50 169 PHE A C 1
ATOM 1337 O O . PHE A 1 169 ? 4.370 5.012 11.312 1.00 98.50 169 PHE A O 1
ATOM 1344 N N . PRO A 1 170 ? 2.610 6.304 11.855 1.00 97.88 170 PRO A N 1
ATOM 1345 C CA . PRO A 1 170 ? 3.396 7.209 12.681 1.00 97.88 170 PRO A CA 1
ATOM 1346 C C . PRO A 1 170 ? 4.050 6.450 13.843 1.00 97.88 170 PRO A C 1
ATOM 1348 O O . PRO A 1 170 ? 3.472 5.508 14.388 1.00 97.88 170 PRO A O 1
ATOM 1351 N N . VAL A 1 171 ? 5.241 6.866 14.262 1.00 97.19 171 VAL A N 1
ATOM 1352 C CA . VAL A 1 171 ? 5.812 6.384 15.530 1.00 97.19 171 VAL A CA 1
ATOM 1353 C C . VAL A 1 171 ? 5.008 6.911 16.729 1.00 97.19 171 VAL A C 1
ATOM 1355 O O . VAL A 1 171 ? 4.260 7.882 16.615 1.00 97.19 171 VAL A O 1
ATOM 1358 N N . GLY A 1 172 ? 5.178 6.288 17.899 1.00 94.31 172 GLY A N 1
ATOM 1359 C CA . GLY A 1 172 ? 4.543 6.718 19.157 1.00 94.31 172 GLY A CA 1
ATOM 1360 C C . GLY A 1 172 ? 3.383 5.843 19.642 1.00 94.31 172 GLY A C 1
ATOM 1361 O O . GLY A 1 172 ? 2.870 6.079 20.733 1.00 94.31 172 GLY A O 1
ATOM 1362 N N . GLY A 1 173 ? 2.995 4.828 18.868 1.00 94.50 173 GLY A N 1
ATOM 1363 C CA . GLY A 1 173 ? 2.089 3.764 19.303 1.00 94.50 173 GLY A CA 1
ATOM 1364 C C . GLY A 1 173 ? 2.824 2.492 19.737 1.00 94.50 173 GLY A C 1
ATOM 1365 O O . GLY A 1 173 ? 4.037 2.491 19.945 1.00 94.50 173 GLY A O 1
ATOM 1366 N N . ILE A 1 174 ? 2.077 1.395 19.841 1.00 97.81 174 ILE A N 1
ATOM 1367 C CA . ILE A 1 174 ? 2.597 0.043 20.077 1.00 97.81 174 ILE A CA 1
ATOM 1368 C C . ILE A 1 174 ? 2.246 -0.810 18.862 1.00 97.81 174 ILE A C 1
ATOM 1370 O O . ILE A 1 174 ? 1.083 -0.851 18.456 1.00 97.81 174 ILE A O 1
ATOM 1374 N N . TRP A 1 175 ? 3.243 -1.492 18.302 1.00 98.19 175 TRP A N 1
ATOM 1375 C CA . TRP A 1 175 ? 3.005 -2.579 17.357 1.00 98.19 175 TRP A CA 1
ATOM 1376 C C . TRP A 1 175 ? 2.963 -3.898 18.122 1.00 98.19 175 TRP A C 1
ATOM 1378 O O . TRP A 1 175 ? 3.909 -4.206 18.851 1.00 98.19 175 TRP A O 1
ATOM 1388 N N . GLU A 1 176 ? 1.897 -4.673 17.951 1.00 97.38 176 GLU A N 1
ATOM 1389 C CA . GLU A 1 176 ? 1.704 -5.955 18.629 1.00 97.38 176 GLU A CA 1
ATOM 1390 C C . GLU A 1 176 ? 1.182 -7.048 17.684 1.00 97.38 176 GLU A C 1
ATOM 1392 O O . GLU A 1 176 ? 0.341 -6.815 16.818 1.00 97.38 176 GLU A O 1
ATOM 1397 N N . THR A 1 177 ? 1.684 -8.261 17.871 1.00 96.94 177 THR A N 1
ATOM 1398 C CA . THR A 1 177 ? 1.122 -9.525 17.381 1.00 96.94 177 THR A CA 1
ATOM 1399 C C . THR A 1 177 ? 0.677 -10.344 18.597 1.00 96.94 177 THR A C 1
ATOM 1401 O O . THR A 1 177 ? 0.684 -9.862 19.730 1.00 96.94 177 THR A O 1
ATOM 1404 N N . ARG A 1 178 ? 0.299 -11.610 18.397 1.00 95.06 178 ARG A N 1
ATOM 1405 C CA . ARG A 1 178 ? -0.042 -12.512 19.508 1.00 95.06 178 ARG A CA 1
ATOM 1406 C C . ARG A 1 178 ? 1.106 -12.709 20.509 1.00 95.06 178 ARG A C 1
ATOM 1408 O O . ARG A 1 178 ? 0.845 -12.889 21.695 1.00 95.06 178 ARG A O 1
ATOM 1415 N N . ASP A 1 179 ? 2.342 -12.758 20.028 1.00 94.50 179 ASP A N 1
ATOM 1416 C CA . ASP A 1 179 ? 3.523 -13.182 20.788 1.00 94.50 179 ASP A CA 1
ATOM 1417 C C . ASP A 1 179 ? 4.600 -12.095 20.925 1.00 94.50 179 ASP A C 1
ATOM 1419 O O . ASP A 1 179 ? 5.553 -12.261 21.685 1.00 94.50 179 ASP A O 1
ATOM 1423 N N . THR A 1 180 ? 4.450 -10.978 20.212 1.00 95.31 180 THR A N 1
ATOM 1424 C CA . THR A 1 180 ? 5.444 -9.910 20.135 1.00 95.31 180 THR A CA 1
ATOM 1425 C C . THR A 1 180 ? 4.773 -8.563 20.356 1.00 95.31 180 THR A C 1
ATOM 1427 O O . THR A 1 180 ? 3.739 -8.279 19.766 1.00 95.31 180 THR A O 1
ATOM 1430 N N . ALA A 1 181 ? 5.395 -7.691 21.145 1.00 96.81 181 ALA A N 1
ATOM 1431 C CA . ALA A 1 181 ? 5.024 -6.284 21.231 1.00 96.81 181 ALA A CA 1
ATOM 1432 C C . ALA A 1 181 ? 6.290 -5.427 21.234 1.00 96.81 181 ALA A C 1
ATOM 1434 O O . ALA A 1 181 ? 7.255 -5.738 21.936 1.00 96.81 181 ALA A O 1
ATOM 1435 N N . ILE A 1 182 ? 6.299 -4.357 20.442 1.00 97.75 182 ILE A N 1
ATOM 1436 C CA . ILE A 1 182 ? 7.430 -3.431 20.340 1.00 97.75 182 ILE A CA 1
ATOM 1437 C C . ILE A 1 182 ? 6.951 -1.983 20.369 1.00 97.75 182 ILE A C 1
ATOM 1439 O O . ILE A 1 182 ? 5.839 -1.668 19.944 1.00 97.75 182 ILE A O 1
ATOM 1443 N N . LEU A 1 183 ? 7.837 -1.097 20.823 1.00 97.88 183 LEU A N 1
ATOM 1444 C CA . LEU A 1 183 ? 7.727 0.340 20.595 1.00 97.88 183 LEU A CA 1
ATOM 1445 C C . LEU A 1 183 ? 8.382 0.656 19.246 1.00 97.88 183 LEU A C 1
ATOM 1447 O O . LEU A 1 183 ? 9.605 0.521 19.139 1.00 97.88 183 LEU A O 1
ATOM 1451 N N . PRO A 1 184 ? 7.613 1.042 18.215 1.00 97.88 184 PRO A N 1
ATOM 1452 C CA . PRO A 1 184 ? 8.173 1.290 16.899 1.00 97.88 184 PRO A CA 1
ATOM 1453 C C . PRO A 1 184 ? 9.142 2.474 16.884 1.00 97.88 184 PRO A C 1
ATOM 1455 O O . PRO A 1 184 ? 8.799 3.588 17.285 1.00 97.88 184 PRO A O 1
ATOM 1458 N N . GLY A 1 185 ? 10.356 2.227 16.400 1.00 97.62 185 GLY A N 1
ATOM 1459 C CA . GLY A 1 185 ? 11.384 3.238 16.186 1.00 97.62 185 GLY A CA 1
ATOM 1460 C C . GLY A 1 185 ? 11.244 3.962 14.845 1.00 97.62 185 GLY A C 1
ATOM 1461 O O . GLY A 1 185 ? 10.655 3.449 13.893 1.00 97.62 185 GLY A O 1
ATOM 1462 N N . ASN A 1 186 ? 11.838 5.155 14.750 1.00 97.69 186 ASN A N 1
ATOM 1463 C CA . ASN A 1 186 ? 11.877 5.924 13.505 1.00 97.69 186 ASN A CA 1
ATOM 1464 C C . ASN A 1 186 ? 12.565 5.130 12.384 1.00 97.69 186 ASN A C 1
ATOM 1466 O O . ASN A 1 186 ? 13.657 4.596 12.593 1.00 97.69 186 ASN A O 1
ATOM 1470 N N . LYS A 1 187 ? 11.944 5.086 11.200 1.00 97.00 187 LYS A N 1
ATOM 1471 C CA . LYS A 1 187 ? 12.410 4.343 10.019 1.00 97.00 187 LYS A CA 1
ATOM 1472 C C . LYS A 1 187 ? 12.610 2.842 10.251 1.00 97.00 187 LYS A C 1
ATOM 1474 O O . LYS A 1 187 ? 13.226 2.165 9.427 1.00 97.00 187 LYS A O 1
ATOM 1479 N N . GLN A 1 188 ? 12.094 2.304 11.356 1.00 97.12 188 GLN A N 1
ATOM 1480 C CA . GLN A 1 188 ? 12.075 0.870 11.592 1.00 97.12 188 GLN A CA 1
ATOM 1481 C C . GLN A 1 188 ? 11.040 0.233 10.665 1.00 97.12 188 GLN A C 1
ATOM 1483 O O . GLN A 1 188 ? 9.998 0.820 10.373 1.00 97.12 188 GLN A O 1
ATOM 1488 N N . ALA A 1 189 ? 11.317 -0.988 10.227 1.00 97.19 189 ALA A N 1
ATOM 1489 C CA . ALA A 1 189 ? 10.305 -1.835 9.618 1.00 97.19 189 ALA A CA 1
ATOM 1490 C C . ALA A 1 189 ? 10.172 -3.156 10.388 1.00 97.19 189 ALA A C 1
ATOM 1492 O O . ALA A 1 189 ? 10.984 -3.436 11.268 1.00 97.19 189 ALA A O 1
ATOM 1493 N N . VAL A 1 190 ? 9.156 -3.953 10.083 1.00 97.38 190 VAL A N 1
ATOM 1494 C CA . VAL A 1 190 ? 9.006 -5.354 10.499 1.00 97.38 190 VAL A CA 1
ATOM 1495 C C . VAL A 1 190 ? 8.294 -6.136 9.401 1.00 97.38 190 VAL A C 1
ATOM 1497 O O . VAL A 1 190 ? 7.569 -5.563 8.591 1.00 97.38 190 VAL A O 1
ATOM 1500 N N . PHE A 1 191 ? 8.463 -7.455 9.407 1.00 98.06 191 PHE A N 1
ATOM 1501 C CA . PHE A 1 191 ? 7.655 -8.366 8.599 1.00 98.06 191 PHE A CA 1
ATOM 1502 C C . PHE A 1 191 ? 6.540 -8.956 9.460 1.00 98.06 191 PHE A C 1
ATOM 1504 O O . PHE A 1 191 ? 6.828 -9.470 10.544 1.00 98.06 191 PHE A O 1
ATOM 1511 N N . LEU A 1 192 ? 5.299 -8.923 8.972 1.00 97.94 192 LEU A N 1
ATOM 1512 C CA . LEU A 1 192 ? 4.200 -9.661 9.588 1.00 97.94 192 LEU A CA 1
ATOM 1513 C C . LEU A 1 192 ? 4.219 -11.091 9.043 1.00 97.94 192 LEU A C 1
ATOM 1515 O O . LEU A 1 192 ? 3.895 -11.322 7.881 1.00 97.94 192 LEU A O 1
ATOM 1519 N N . LYS A 1 193 ? 4.677 -12.032 9.874 1.00 95.00 193 LYS A N 1
ATOM 1520 C CA . LYS A 1 193 ? 4.981 -13.412 9.462 1.00 95.00 193 LYS A CA 1
ATOM 1521 C C . LYS A 1 193 ? 4.010 -14.468 9.974 1.00 95.00 193 LYS A C 1
ATOM 1523 O O . LYS A 1 193 ? 4.108 -15.597 9.511 1.00 95.00 193 LYS A O 1
ATOM 1528 N N . GLU A 1 194 ? 3.180 -14.133 10.954 1.00 94.50 194 GLU A N 1
ATOM 1529 C CA . GLU A 1 194 ? 2.213 -15.053 11.549 1.00 94.50 194 GLU A CA 1
ATOM 1530 C C . GLU A 1 194 ? 1.075 -14.260 12.196 1.00 94.50 194 GLU A C 1
ATOM 1532 O O . GLU A 1 194 ? 1.327 -13.335 12.975 1.00 94.50 194 GLU A O 1
ATOM 1537 N N . GLY A 1 195 ? -0.161 -14.642 11.878 1.00 95.69 195 GLY A N 1
ATOM 1538 C CA . GLY A 1 195 ? -1.383 -14.012 12.358 1.00 95.69 195 GLY A CA 1
ATOM 1539 C C . GLY A 1 195 ? -1.554 -12.534 11.973 1.00 95.69 195 GLY A C 1
ATOM 1540 O O . GLY A 1 195 ? -0.750 -11.952 11.241 1.00 95.69 195 GLY A O 1
ATOM 1541 N N . PRO A 1 196 ? -2.618 -11.890 12.484 1.00 97.44 196 PRO A N 1
ATOM 1542 C CA . PRO A 1 196 ? -2.803 -10.456 12.333 1.00 97.44 196 PRO A CA 1
ATOM 1543 C C . PRO A 1 196 ? -1.839 -9.670 13.229 1.00 97.44 196 PRO A C 1
ATOM 1545 O O . PRO A 1 196 ? -1.473 -10.099 14.328 1.00 97.44 196 PRO A O 1
ATOM 1548 N N . GLY A 1 197 ? -1.477 -8.473 12.776 1.00 98.00 197 GLY A N 1
ATOM 1549 C CA . GLY A 1 197 ? -0.701 -7.505 13.542 1.00 98.00 197 GLY A CA 1
ATOM 1550 C C . GLY A 1 197 ? -1.484 -6.216 13.765 1.00 98.00 197 GLY A C 1
ATOM 1551 O O . GLY A 1 197 ? -2.308 -5.825 12.941 1.00 98.00 197 GLY A O 1
ATOM 1552 N N . ARG A 1 198 ? -1.244 -5.554 14.894 1.00 97.94 198 ARG A N 1
ATOM 1553 C CA . ARG A 1 198 ? -2.016 -4.403 15.362 1.00 97.94 198 ARG A CA 1
ATOM 1554 C C . ARG A 1 198 ? -1.105 -3.230 15.662 1.00 97.94 198 ARG A C 1
ATOM 1556 O O . ARG A 1 198 ? -0.147 -3.360 16.417 1.00 97.94 198 ARG A O 1
ATOM 1563 N N . MET A 1 199 ? -1.454 -2.067 15.125 1.00 97.94 199 MET A N 1
ATOM 1564 C CA . MET A 1 199 ? -0.884 -0.791 15.541 1.00 97.94 199 MET A CA 1
ATOM 1565 C C . MET A 1 199 ? -1.875 -0.077 16.460 1.00 97.94 199 MET A C 1
ATOM 1567 O O . MET A 1 199 ? -3.005 0.211 16.054 1.00 97.94 199 MET A O 1
ATOM 1571 N N . ARG A 1 200 ? -1.464 0.201 17.699 1.00 96.38 200 ARG A N 1
ATOM 1572 C CA . ARG A 1 200 ? -2.313 0.772 18.752 1.00 96.38 200 ARG A CA 1
ATOM 1573 C C . ARG A 1 200 ? -1.831 2.147 19.198 1.00 96.38 200 ARG A C 1
ATOM 1575 O O . ARG A 1 200 ? -0.654 2.327 19.505 1.00 96.38 200 ARG A O 1
ATOM 1582 N N . PHE A 1 201 ? -2.772 3.078 19.323 1.00 94.69 201 PHE A N 1
ATOM 1583 C CA . PHE A 1 201 ? -2.587 4.396 19.925 1.00 94.69 201 PHE A CA 1
ATOM 1584 C C . PHE A 1 201 ? -3.663 4.583 21.000 1.00 94.69 201 PHE A C 1
ATOM 1586 O O . PHE A 1 201 ? -4.832 4.808 20.703 1.00 94.69 201 PHE A O 1
ATOM 1593 N N . GLY A 1 202 ? -3.289 4.404 22.269 1.00 90.88 202 GLY A N 1
ATOM 1594 C CA . GLY A 1 202 ? -4.266 4.366 23.361 1.00 90.88 202 GLY A CA 1
ATOM 1595 C C . GLY A 1 202 ? -5.300 3.250 23.159 1.00 90.88 202 GLY A C 1
ATOM 1596 O O . GLY A 1 202 ? -4.949 2.071 23.099 1.00 90.88 202 GLY A O 1
ATOM 1597 N N . THR A 1 203 ? -6.578 3.618 23.063 1.00 91.38 203 THR A N 1
ATOM 1598 C CA . THR A 1 203 ? -7.698 2.687 22.833 1.00 91.38 203 THR A CA 1
ATOM 1599 C C . THR A 1 203 ? -7.994 2.426 21.359 1.00 91.38 203 THR A C 1
ATOM 1601 O O . THR A 1 203 ? -8.741 1.493 21.058 1.00 91.38 203 THR A O 1
ATOM 1604 N N . ASP A 1 204 ? -7.418 3.217 20.455 1.00 94.25 204 ASP A N 1
ATOM 1605 C CA . ASP A 1 204 ? -7.659 3.111 19.021 1.00 94.25 204 ASP A CA 1
ATOM 1606 C C . ASP A 1 204 ? -6.645 2.174 18.374 1.00 94.25 204 ASP A C 1
ATOM 1608 O O . ASP A 1 204 ? -5.450 2.195 18.691 1.00 94.25 204 ASP A O 1
ATOM 1612 N N . CYS A 1 205 ? -7.115 1.334 17.458 1.00 96.06 205 CYS A N 1
ATOM 1613 C CA . CYS A 1 205 ? -6.280 0.315 16.846 1.00 96.06 205 CYS A CA 1
ATOM 1614 C C . CYS A 1 205 ? -6.603 0.131 15.361 1.00 96.06 205 CYS A C 1
ATOM 1616 O O . CYS A 1 205 ? -7.756 0.235 14.932 1.00 96.06 205 CYS A O 1
ATOM 1618 N N . ILE A 1 206 ? -5.556 -0.141 14.582 1.00 97.88 206 ILE A N 1
ATOM 1619 C CA . ILE A 1 206 ? -5.649 -0.620 13.206 1.00 97.88 206 ILE A CA 1
ATOM 1620 C C . ILE A 1 206 ? -4.989 -1.997 13.153 1.00 97.88 206 ILE A C 1
ATOM 1622 O O . ILE A 1 206 ? -3.822 -2.143 13.516 1.00 97.88 206 ILE A O 1
ATOM 1626 N N . GLU A 1 207 ? -5.743 -2.998 12.715 1.00 98.12 207 GLU A N 1
ATOM 1627 C CA . GLU A 1 207 ? -5.285 -4.370 12.512 1.00 98.12 207 GLU A CA 1
ATOM 1628 C C . GLU A 1 207 ? -5.049 -4.633 11.022 1.00 98.12 207 GLU A C 1
ATOM 1630 O O . GLU A 1 207 ? -5.845 -4.222 10.177 1.00 98.12 207 GLU A O 1
ATOM 1635 N N . ILE A 1 208 ? -3.955 -5.321 10.707 1.00 98.25 208 ILE A N 1
ATOM 1636 C CA . ILE A 1 208 ? -3.605 -5.796 9.368 1.00 98.25 208 ILE A CA 1
ATOM 1637 C C . ILE A 1 208 ? -3.544 -7.319 9.415 1.00 98.25 208 ILE A C 1
ATOM 1639 O O . ILE A 1 208 ? -2.909 -7.883 10.308 1.00 98.25 208 ILE A O 1
ATOM 1643 N N . GLY A 1 209 ? -4.150 -7.986 8.437 1.00 96.75 209 GLY A N 1
ATOM 1644 C CA . GLY A 1 209 ? -4.013 -9.433 8.287 1.00 96.75 209 GLY A CA 1
ATOM 1645 C C . GLY A 1 209 ? -4.726 -9.992 7.053 1.00 96.75 209 GLY A C 1
ATOM 1646 O O . GLY A 1 209 ? -5.575 -9.302 6.495 1.00 96.75 209 GLY A O 1
ATOM 1647 N N . PRO A 1 210 ? -4.432 -11.233 6.639 1.00 97.31 210 PRO A N 1
ATOM 1648 C CA . PRO A 1 210 ? -3.467 -12.128 7.265 1.00 97.31 210 PRO A CA 1
A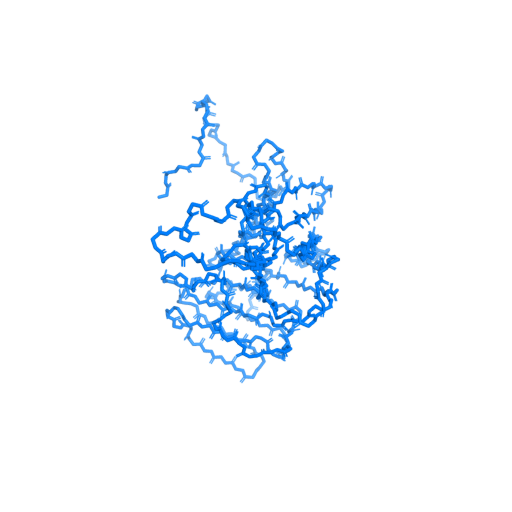TOM 1649 C C . PRO A 1 210 ? -2.017 -11.727 6.944 1.00 97.31 210 PRO A C 1
ATOM 1651 O O . PRO A 1 210 ? -1.747 -10.779 6.204 1.00 97.31 210 PRO A O 1
ATOM 1654 N N . GLU A 1 211 ? -1.086 -12.436 7.561 1.00 96.75 211 GLU A N 1
ATOM 1655 C CA . GLU A 1 211 ? 0.341 -12.395 7.283 1.00 96.75 211 GLU A CA 1
ATOM 1656 C C . GLU A 1 211 ? 0.690 -12.858 5.858 1.00 96.75 211 GLU A C 1
ATOM 1658 O O . GLU A 1 211 ? -0.066 -13.571 5.201 1.00 96.75 211 GLU A O 1
ATOM 1663 N N . CYS A 1 212 ? 1.895 -12.509 5.404 1.00 96.88 212 CYS A N 1
ATOM 1664 C CA . CYS A 1 212 ? 2.536 -13.139 4.253 1.00 96.88 212 CYS A CA 1
ATOM 1665 C C . CYS A 1 212 ? 4.054 -12.953 4.372 1.00 96.88 212 CYS A C 1
ATOM 1667 O O . CYS A 1 212 ? 4.526 -11.870 4.733 1.00 96.88 212 CYS A O 1
ATOM 1669 N N . GLY A 1 213 ? 4.816 -14.022 4.129 1.00 95.88 213 GLY A N 1
ATOM 1670 C CA . GLY A 1 213 ? 6.199 -14.142 4.594 1.00 95.88 213 GLY A CA 1
ATOM 1671 C C . GLY A 1 213 ? 7.181 -14.745 3.592 1.00 95.88 213 GLY A C 1
ATOM 1672 O O . GLY A 1 213 ? 8.154 -15.360 4.033 1.00 95.88 213 GLY A O 1
ATOM 1673 N N . GLU A 1 214 ? 6.960 -14.577 2.286 1.00 97.44 214 GLU A N 1
ATOM 1674 C CA . GLU A 1 214 ? 7.699 -15.283 1.222 1.00 97.44 214 GLU A CA 1
ATOM 1675 C C . GLU A 1 214 ? 9.198 -14.940 1.163 1.00 97.44 214 GLU A C 1
ATOM 1677 O O . GLU A 1 214 ? 10.026 -15.723 0.700 1.00 97.44 214 GLU A O 1
ATOM 1682 N N . HIS A 1 215 ? 9.595 -13.765 1.656 1.00 97.00 215 HIS A N 1
ATOM 1683 C CA . HIS A 1 215 ? 10.997 -13.347 1.674 1.00 97.00 215 HIS A CA 1
ATOM 1684 C C . HIS A 1 215 ? 11.306 -12.373 2.824 1.00 97.00 215 HIS A C 1
ATOM 1686 O O . HIS A 1 215 ? 10.416 -11.879 3.518 1.00 97.00 215 HIS A O 1
ATOM 1692 N N . ARG A 1 216 ? 12.601 -12.073 3.026 1.00 95.88 216 ARG A N 1
ATOM 1693 C CA . ARG A 1 216 ? 13.122 -11.196 4.104 1.00 95.88 216 ARG A CA 1
ATOM 1694 C C . ARG A 1 216 ? 13.971 -10.030 3.594 1.00 95.88 216 ARG A C 1
ATOM 1696 O O . ARG A 1 216 ? 14.910 -9.581 4.250 1.00 95.88 216 ARG A O 1
ATOM 1703 N N . ILE A 1 217 ? 13.677 -9.562 2.388 1.00 95.31 217 ILE A N 1
ATOM 1704 C CA . ILE A 1 217 ? 14.423 -8.464 1.762 1.00 95.31 217 ILE A CA 1
ATOM 1705 C C . ILE A 1 217 ? 13.898 -7.149 2.330 1.00 95.31 217 ILE A C 1
ATOM 1707 O O . ILE A 1 217 ? 12.870 -6.664 1.889 1.00 95.31 217 ILE A O 1
ATOM 1711 N N . TRP A 1 218 ? 14.580 -6.585 3.323 1.00 93.06 218 TRP A N 1
ATOM 1712 C CA . TRP A 1 218 ? 14.149 -5.352 3.994 1.00 93.06 218 TRP A CA 1
ATOM 1713 C C . TRP A 1 218 ? 14.136 -4.138 3.066 1.00 93.06 218 TRP A C 1
ATOM 1715 O O . TRP A 1 218 ? 13.125 -3.458 2.926 1.00 93.06 218 TRP A O 1
ATOM 1725 N N . ALA A 1 219 ? 15.270 -3.881 2.418 1.00 90.31 219 ALA A N 1
ATOM 1726 C CA . ALA A 1 219 ? 15.423 -2.795 1.465 1.00 90.31 219 ALA A CA 1
ATOM 1727 C C . ALA A 1 219 ? 15.127 -3.321 0.060 1.00 90.31 219 ALA A C 1
ATOM 1729 O O . ALA A 1 219 ? 16.033 -3.712 -0.680 1.00 90.31 219 ALA A O 1
ATOM 1730 N N . LEU A 1 220 ? 13.842 -3.381 -0.290 1.00 90.56 220 LEU A N 1
ATOM 1731 C CA . LEU A 1 220 ? 13.424 -3.797 -1.620 1.00 90.56 220 LEU A CA 1
ATOM 1732 C C . LEU A 1 220 ? 13.961 -2.807 -2.658 1.00 90.56 220 LEU A C 1
ATOM 1734 O O . LEU A 1 220 ? 13.737 -1.597 -2.563 1.00 90.56 220 LEU A O 1
ATOM 1738 N N . ARG A 1 221 ? 14.690 -3.313 -3.655 1.00 85.69 221 ARG A N 1
ATOM 1739 C CA . ARG A 1 221 ? 15.266 -2.469 -4.705 1.00 85.69 221 ARG A CA 1
ATOM 1740 C C . ARG A 1 221 ? 14.161 -1.636 -5.357 1.00 85.69 221 ARG A C 1
ATOM 1742 O O . ARG A 1 221 ? 13.150 -2.189 -5.769 1.00 85.69 221 ARG A O 1
ATOM 1749 N N . ASN A 1 222 ? 14.400 -0.331 -5.494 1.00 80.88 222 ASN A N 1
ATOM 1750 C CA . ASN A 1 222 ? 13.493 0.645 -6.116 1.00 80.88 222 ASN A CA 1
ATOM 1751 C C . ASN A 1 222 ? 12.189 0.948 -5.341 1.00 80.88 222 ASN A C 1
ATOM 1753 O O . ASN A 1 222 ? 11.433 1.825 -5.769 1.00 80.88 222 ASN A O 1
ATOM 1757 N N . SER A 1 223 ? 11.964 0.312 -4.188 1.00 86.69 223 SER A N 1
ATOM 1758 C CA . SER A 1 223 ? 10.924 0.718 -3.235 1.00 86.69 223 SER A CA 1
ATOM 1759 C C . SER A 1 223 ? 11.323 2.003 -2.506 1.00 86.69 223 SER A C 1
ATOM 1761 O O . SER A 1 223 ? 12.507 2.351 -2.424 1.00 86.69 223 SER A O 1
ATOM 1763 N N . ASP A 1 224 ? 10.332 2.729 -1.998 1.00 88.12 224 ASP A N 1
ATOM 1764 C CA . ASP A 1 224 ? 10.572 3.905 -1.170 1.00 88.12 224 ASP A CA 1
ATOM 1765 C C . ASP A 1 224 ? 11.206 3.517 0.165 1.00 88.12 224 ASP A C 1
ATOM 1767 O O . ASP A 1 224 ? 10.835 2.517 0.786 1.00 88.12 224 ASP A O 1
ATOM 1771 N N . ALA A 1 225 ? 12.137 4.346 0.635 1.00 91.06 225 ALA A N 1
ATOM 1772 C CA . ALA A 1 225 ? 12.594 4.281 2.016 1.00 91.06 225 ALA A CA 1
ATOM 1773 C C . ALA A 1 225 ? 11.438 4.624 2.967 1.00 91.06 225 ALA A C 1
ATOM 1775 O O . ALA A 1 225 ? 10.505 5.325 2.577 1.00 91.06 225 ALA A O 1
ATOM 1776 N N . VAL A 1 226 ? 11.513 4.149 4.211 1.00 94.81 226 VAL A N 1
ATOM 1777 C CA . VAL A 1 226 ? 10.573 4.574 5.255 1.00 94.81 226 VAL A CA 1
ATOM 1778 C C . VAL A 1 226 ? 10.783 6.066 5.524 1.00 94.81 226 VAL A C 1
ATOM 1780 O O . VAL A 1 226 ? 11.926 6.519 5.669 1.00 94.81 226 VAL A O 1
ATOM 1783 N N . GLU A 1 227 ? 9.694 6.826 5.555 1.00 93.62 227 GLU A N 1
ATOM 1784 C CA . GLU A 1 227 ? 9.726 8.263 5.828 1.00 93.62 227 GLU A CA 1
ATOM 1785 C C . GLU A 1 227 ? 10.138 8.566 7.282 1.00 93.62 227 GLU A C 1
ATOM 1787 O O . GLU A 1 227 ? 9.975 7.747 8.190 1.00 93.62 227 GLU A O 1
ATOM 1792 N N . ASP A 1 228 ? 10.695 9.759 7.519 1.00 96.75 228 ASP A N 1
ATOM 1793 C CA . ASP A 1 228 ? 10.978 10.217 8.884 1.00 96.75 228 ASP A CA 1
ATOM 1794 C C . ASP A 1 228 ? 9.680 10.413 9.675 1.00 96.75 228 ASP A C 1
ATOM 1796 O O . ASP A 1 228 ? 8.729 11.025 9.197 1.00 96.75 228 ASP A O 1
ATOM 1800 N N . GLY A 1 229 ? 9.666 9.920 10.911 1.00 97.50 229 GLY A N 1
ATOM 1801 C CA . GLY A 1 229 ? 8.496 9.901 11.784 1.00 97.50 229 GLY A CA 1
ATOM 1802 C C . GLY A 1 229 ? 7.622 8.656 11.631 1.00 97.50 229 GLY A C 1
ATOM 1803 O O . GLY A 1 229 ? 6.609 8.564 12.325 1.00 97.50 229 GLY A O 1
ATOM 1804 N N . TYR A 1 230 ? 8.004 7.696 10.782 1.00 98.31 230 TYR A N 1
ATOM 1805 C CA . TYR A 1 230 ? 7.179 6.528 10.479 1.00 98.31 230 TYR A CA 1
ATOM 1806 C C . TYR A 1 230 ? 7.875 5.194 10.750 1.00 98.31 230 TYR A C 1
ATOM 1808 O O . TYR A 1 230 ? 9.102 5.074 10.781 1.00 98.31 230 TYR A O 1
ATOM 1816 N N . PHE A 1 231 ? 7.031 4.187 10.939 1.00 98.00 231 PHE A N 1
ATOM 1817 C CA . PHE A 1 231 ? 7.328 2.775 11.100 1.00 98.00 231 P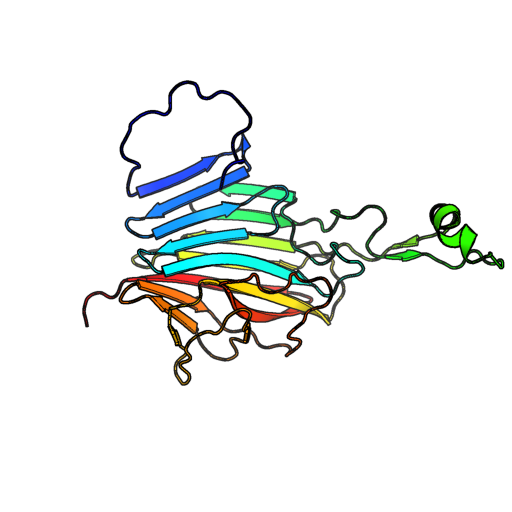HE A CA 1
ATOM 1818 C C . PHE A 1 231 ? 6.608 1.983 10.009 1.00 98.00 231 PHE A C 1
ATOM 1820 O O . PHE A 1 231 ? 5.457 2.287 9.696 1.00 98.00 231 PHE A O 1
ATOM 1827 N N . ARG A 1 232 ? 7.255 0.952 9.458 1.00 98.38 232 ARG A N 1
ATOM 1828 C CA . ARG A 1 232 ? 6.714 0.161 8.348 1.00 98.38 232 ARG A CA 1
ATOM 1829 C C . ARG A 1 232 ? 6.435 -1.294 8.726 1.00 98.38 232 ARG A C 1
ATOM 1831 O O . ARG A 1 232 ? 7.313 -2.004 9.197 1.00 98.38 232 ARG A O 1
ATOM 1838 N N . VAL A 1 233 ? 5.248 -1.785 8.404 1.00 98.38 233 VAL A N 1
ATOM 1839 C CA . VAL A 1 233 ? 4.917 -3.217 8.424 1.00 98.38 233 VAL A CA 1
ATOM 1840 C C . VAL A 1 233 ? 4.926 -3.734 6.992 1.00 98.38 233 VAL A C 1
ATOM 1842 O O . VAL A 1 233 ? 4.444 -3.047 6.094 1.00 98.38 233 VAL A O 1
ATOM 1845 N N . ILE A 1 234 ? 5.487 -4.919 6.769 1.00 98.56 234 ILE A N 1
ATOM 1846 C CA . ILE A 1 234 ? 5.660 -5.517 5.444 1.00 98.56 234 ILE A CA 1
ATOM 1847 C C . ILE A 1 234 ? 4.981 -6.888 5.397 1.00 98.56 234 ILE A C 1
ATOM 1849 O O . ILE A 1 234 ? 5.252 -7.741 6.245 1.00 98.56 234 ILE A O 1
ATOM 1853 N N . LEU A 1 235 ? 4.166 -7.100 4.364 1.00 98.62 235 LEU A N 1
ATOM 1854 C CA . LEU A 1 235 ? 3.779 -8.417 3.856 1.00 98.62 235 LEU A CA 1
ATOM 1855 C C . LEU A 1 235 ? 4.659 -8.716 2.640 1.00 98.62 235 LEU A C 1
ATOM 1857 O O . LEU A 1 235 ? 4.737 -7.893 1.721 1.00 98.62 235 LEU A O 1
ATOM 1861 N N . SER A 1 236 ? 5.361 -9.847 2.651 1.00 98.12 236 SER A N 1
ATOM 1862 C CA . SER A 1 236 ? 6.289 -10.239 1.585 1.00 98.12 236 SER A CA 1
ATOM 1863 C C . SER A 1 236 ? 5.707 -11.331 0.698 1.00 98.12 236 SER A C 1
ATOM 1865 O O . SER A 1 236 ? 5.325 -12.378 1.205 1.00 98.12 236 SER A O 1
ATOM 1867 N N . LEU A 1 237 ? 5.707 -11.105 -0.618 1.00 98.06 237 LEU A N 1
ATOM 1868 C CA . LEU A 1 237 ? 5.104 -11.972 -1.634 1.00 98.06 237 LEU A CA 1
ATOM 1869 C C . LEU A 1 237 ? 6.083 -12.263 -2.786 1.00 98.06 237 LEU A C 1
ATOM 1871 O O . LEU A 1 237 ? 7.077 -11.551 -2.980 1.00 98.06 237 LEU A O 1
ATOM 1875 N N . LEU A 1 238 ? 5.760 -13.280 -3.585 1.00 97.31 238 LEU A N 1
ATOM 1876 C CA . LEU A 1 238 ? 6.401 -13.607 -4.861 1.00 97.31 238 LEU A CA 1
ATOM 1877 C C . LEU A 1 238 ? 5.328 -13.720 -5.946 1.00 97.31 238 LEU A C 1
ATOM 1879 O O . LEU A 1 238 ? 4.218 -14.166 -5.670 1.00 97.31 238 LEU A O 1
ATOM 1883 N N . THR A 1 239 ? 5.638 -13.283 -7.164 1.00 96.69 239 THR A N 1
ATOM 1884 C CA . THR A 1 239 ? 4.729 -13.427 -8.307 1.00 96.69 239 THR A CA 1
ATOM 1885 C C . THR A 1 239 ? 4.719 -14.854 -8.857 1.00 96.69 239 THR A C 1
ATOM 1887 O O . THR A 1 239 ? 5.743 -15.531 -8.778 1.00 96.69 239 THR A O 1
ATOM 1890 N N . PRO A 1 240 ? 3.601 -15.311 -9.449 1.00 97.12 240 PRO A N 1
ATOM 1891 C CA . PRO A 1 240 ? 2.316 -14.617 -9.588 1.00 97.12 240 PRO A CA 1
ATOM 1892 C C . PRO A 1 240 ? 1.554 -14.510 -8.257 1.00 97.12 240 PRO A C 1
ATOM 1894 O O . PRO A 1 240 ? 1.564 -15.422 -7.439 1.00 97.12 240 PRO A O 1
ATOM 1897 N N . ILE A 1 241 ? 0.893 -13.372 -8.046 1.00 98.31 241 ILE A N 1
ATOM 1898 C CA . ILE A 1 241 ? 0.184 -13.033 -6.811 1.00 98.31 241 ILE A CA 1
ATOM 1899 C C . ILE A 1 241 ? -1.319 -13.101 -7.046 1.00 98.31 241 ILE A C 1
ATOM 1901 O O . ILE A 1 241 ? -1.833 -12.447 -7.952 1.00 98.31 241 ILE A O 1
ATOM 1905 N N . ASP A 1 242 ? -1.994 -13.832 -6.168 1.00 98.38 242 ASP A N 1
ATOM 1906 C CA . ASP A 1 242 ? -3.426 -13.772 -5.900 1.00 98.38 242 ASP A CA 1
ATOM 1907 C C . ASP A 1 242 ? -3.567 -13.804 -4.371 1.00 98.38 242 ASP A C 1
ATOM 1909 O O . ASP A 1 242 ? -3.380 -14.846 -3.739 1.00 98.38 242 ASP A O 1
ATOM 1913 N N . PHE A 1 243 ? -3.724 -12.628 -3.758 1.00 98.69 243 PHE A N 1
ATOM 1914 C CA . PHE A 1 243 ? -3.628 -12.484 -2.307 1.00 98.69 243 PHE A CA 1
ATOM 1915 C C . PHE A 1 243 ? -4.679 -11.532 -1.750 1.00 98.69 243 PHE A C 1
ATOM 1917 O O . PHE A 1 243 ? -4.814 -10.390 -2.195 1.00 98.69 243 PHE A O 1
ATOM 1924 N N . THR A 1 244 ? -5.387 -11.986 -0.719 1.00 98.75 244 THR A N 1
ATOM 1925 C CA . THR A 1 244 ? -6.397 -11.198 -0.014 1.00 98.75 244 THR A CA 1
ATOM 1926 C C . THR A 1 244 ? -5.912 -10.828 1.381 1.00 98.75 244 THR A C 1
ATOM 1928 O O . THR A 1 244 ? -5.459 -11.686 2.136 1.00 98.75 244 THR A O 1
ATOM 1931 N N . PHE A 1 245 ? -6.060 -9.556 1.748 1.00 98.62 245 PHE A N 1
ATOM 1932 C CA . PHE A 1 245 ? -5.799 -9.062 3.097 1.00 98.62 245 PHE A CA 1
ATOM 1933 C C . PHE A 1 245 ? -6.832 -8.028 3.531 1.00 98.62 245 PHE A C 1
ATOM 1935 O O . PHE A 1 245 ? -7.688 -7.602 2.767 1.00 98.62 245 PHE A O 1
ATOM 1942 N N . THR A 1 246 ? -6.771 -7.634 4.792 1.00 98.44 246 THR A N 1
ATOM 1943 C CA . THR A 1 246 ? -7.699 -6.716 5.435 1.00 98.44 246 THR A CA 1
ATOM 1944 C C . THR A 1 246 ? -6.940 -5.652 6.207 1.00 98.44 246 THR A C 1
ATOM 1946 O O . THR A 1 246 ? -5.858 -5.895 6.747 1.00 98.44 246 THR A O 1
ATOM 1949 N N . VAL A 1 247 ? -7.539 -4.467 6.261 1.00 98.44 247 VAL A N 1
ATOM 1950 C CA . VAL A 1 247 ? -7.161 -3.383 7.165 1.00 98.44 247 VAL A CA 1
ATOM 1951 C C . VAL A 1 247 ? -8.396 -3.049 7.983 1.00 98.44 247 VAL A C 1
ATOM 1953 O O . VAL A 1 247 ? -9.343 -2.454 7.463 1.00 98.44 247 VAL A O 1
ATOM 1956 N N . LYS A 1 248 ? -8.405 -3.454 9.253 1.00 97.25 248 LYS A N 1
ATOM 1957 C CA . LYS A 1 248 ? -9.545 -3.294 10.160 1.00 97.25 248 LYS A CA 1
ATOM 1958 C C . LYS A 1 248 ? -9.294 -2.162 11.141 1.00 97.25 248 LYS A C 1
ATOM 1960 O O . LYS A 1 248 ? -8.235 -2.077 11.752 1.00 97.25 248 LYS A O 1
ATOM 1965 N N . ALA A 1 249 ? -10.289 -1.313 11.326 1.00 94.94 249 ALA A N 1
ATOM 1966 C CA . ALA A 1 249 ? -10.339 -0.349 12.407 1.00 94.94 249 ALA A CA 1
ATOM 1967 C C . ALA A 1 249 ? -11.025 -1.004 13.609 1.00 94.94 249 ALA A C 1
ATOM 1969 O O . ALA A 1 249 ? -12.210 -1.337 13.559 1.00 94.94 249 ALA A O 1
ATOM 1970 N N . LEU A 1 250 ? -10.270 -1.195 14.688 1.00 90.69 250 LEU A N 1
ATOM 1971 C CA . LEU A 1 250 ? -10.774 -1.755 15.932 1.00 90.69 250 LEU A CA 1
ATOM 1972 C C . LEU A 1 250 ? -10.928 -0.622 16.945 1.00 90.69 250 LEU A C 1
ATOM 1974 O O . LEU A 1 250 ? -9.969 0.081 17.267 1.00 90.69 250 LEU A O 1
ATOM 1978 N N . SER A 1 251 ? -12.140 -0.443 17.452 1.00 73.06 251 SER A N 1
ATOM 1979 C CA . SER A 1 251 ? -12.388 0.365 18.642 1.00 73.06 251 SER A CA 1
ATOM 1980 C C . SER A 1 251 ? -12.481 -0.596 19.821 1.00 73.06 251 SER A C 1
ATOM 1982 O O . SER A 1 251 ? -13.263 -1.547 19.766 1.00 73.06 251 SER A O 1
ATOM 1984 N N . ASN A 1 252 ? -11.713 -0.375 20.890 1.00 56.41 252 ASN A N 1
ATOM 1985 C CA . ASN A 1 252 ? -11.998 -1.079 22.136 1.00 56.41 252 ASN A CA 1
ATOM 1986 C C . ASN A 1 252 ? -13.379 -0.616 22.630 1.00 56.41 252 ASN A C 1
ATOM 1988 O O . ASN A 1 252 ? -13.520 0.478 23.174 1.00 56.41 252 ASN A O 1
ATOM 1992 N N . VAL A 1 253 ? -14.398 -1.467 22.475 1.00 43.78 253 VAL A N 1
ATOM 1993 C CA . VAL A 1 253 ? -15.443 -1.554 23.500 1.00 43.78 253 VAL A CA 1
ATOM 1994 C C . VAL A 1 253 ? -14.685 -1.872 24.789 1.00 43.78 253 VAL A C 1
ATOM 1996 O O . VAL A 1 253 ? -13.856 -2.779 24.778 1.00 43.78 253 VAL A O 1
ATOM 1999 N N . ALA A 1 254 ? -14.858 -1.032 25.810 1.00 30.36 254 ALA A N 1
ATOM 2000 C CA . ALA A 1 254 ? -14.089 -1.007 27.054 1.00 30.36 254 ALA A CA 1
ATOM 2001 C C . ALA A 1 254 ? -13.566 -2.386 27.519 1.00 30.36 254 ALA A C 1
ATOM 2003 O O . ALA A 1 254 ? -14.326 -3.355 27.540 1.00 30.36 254 ALA A O 1
ATOM 2004 N N . MET A 1 255 ? -12.280 -2.440 27.904 1.00 32.81 255 MET A N 1
ATOM 2005 C CA . MET A 1 255 ? -11.778 -3.501 28.794 1.00 32.81 255 MET A CA 1
ATOM 2006 C C . MET A 1 255 ? -12.547 -3.489 30.113 1.00 32.81 255 MET A C 1
ATOM 2008 O O . MET A 1 255 ? -12.841 -2.369 30.594 1.00 32.81 255 MET A O 1
#

Sequence (255 aa):
AAALLRHDLDAVASGEVPDDFSRFYSVNKIWRVRRGPVSATVFGEGKENLLTLVNGTATLHRLAISHTYFSKLTGRFQVDDLSVDGNAAHLMSEGTGVLNRPGYEQPLGRPILREEWGAEKANRDVYRLPYARATVDIEELPGPERGFQFHYVSKDILDDVTTQIFFEFPVGGIWETRDTAILPGNKQAVFLKEGPGRMRFGTDCIEIGPECGEHRIWALRNSDAVEDGYFRVILSLLTPIDFTFTVKALSNVAM

Foldseek 3Di:
DDDDDDDDPPDPDPDDDDQADWDQPPVQRWIWGHHHQWIKIAHAAFDQFGMWIGRNPWIFPGKGKAWLFADLQLGTQGFRGWDDDDQKIKTKRQSCPDPLDDWDFDDPPDDDDPVCVVVCSVVTDTDYAHGFIKMWMWGADDDPWGWIKIWIFTDRHDWFIKMKTKIKTFFDWWKDDPVDIDRFDWQAEEFQAQAWIWTDDPQKIKIKDDAAPPDDDPPRRSDDGHDGRIYMYIHIDTPRDGDMMIITIDGDPDD

pLDDT: mean 89.82, std 14.71, range [30.36, 98.81]

Nearest PDB structures (foldseek):
  7vu3-assembly1_A  TM=2.123E-01  e=2.639E+00  Serratia marcescens
  7vu0-assembly1_A  TM=2.216E-01  e=5.388E+00  Escherichia coli K-12

Mean predicted aligned error: 6.61 Å

Solvent-accessible surface area (backbone atoms only — not comparable to full-atom values): 13820 Å² total; per-residue (Å²): 143,85,88,88,78,89,78,81,88,76,69,82,74,93,62,85,78,72,52,66,47,75,49,74,40,75,91,77,28,34,40,37,39,33,58,62,62,33,40,36,38,37,46,14,58,82,30,50,50,44,37,32,38,32,26,72,78,17,47,41,67,32,29,35,43,33,28,62,38,62,55,70,61,28,20,43,45,39,22,66,39,57,50,75,56,95,66,31,36,43,36,34,19,64,22,64,90,37,89,92,41,32,51,44,75,46,82,77,88,62,94,76,59,80,88,46,52,74,72,49,50,81,74,30,57,64,52,71,47,63,37,52,22,32,38,37,41,36,33,57,45,75,79,92,56,42,42,33,37,37,40,39,34,54,39,76,47,66,70,70,38,50,29,35,44,35,39,32,27,61,48,84,37,37,42,34,43,94,88,46,75,46,75,52,47,72,53,35,70,50,73,40,68,64,58,50,38,35,42,30,34,89,66,20,26,38,36,40,29,64,44,33,59,71,58,84,72,81,82,49,59,61,48,82,77,69,52,90,60,20,22,34,42,30,33,24,42,48,31,76,37,80,48,69,36,36,44,34,47,45,72,65,73,78,131